Protein AF-A0AAW0FT82-F1 (afdb_monomer_lite)

Foldseek 3Di:
DDDDDPPDPPVVVVVVVVLVVCVVVLVVLCVVLVLVPDPDPVSSQVSLQVSLVVSVVVVVVVPVVDPPPPDDPRDGSVNSVVSVVVVVVVVVVVVVVVVVVVVVVVVVVVVVVVVVVVVVVPDDDPDDPVVVVVVVVVVVVVVVVVVVVVVVVVVVVVVVVVVVVVVVVVVVVVVVVVVVVVVVVVVVVVVVVPD

Structure (mmCIF, N/CA/C/O backbone):
data_AF-A0AAW0FT82-F1
#
_entry.id   AF-A0AAW0FT82-F1
#
loop_
_atom_site.group_PDB
_atom_site.id
_atom_site.type_symbol
_atom_site.label_atom_id
_atom_site.label_alt_id
_atom_site.label_comp_id
_atom_site.label_asym_id
_atom_site.label_entity_id
_atom_site.label_seq_id
_atom_site.pdbx_PDB_ins_code
_atom_site.Cartn_x
_atom_site.Cartn_y
_atom_site.Cartn_z
_atom_site.occupancy
_atom_site.B_iso_or_equiv
_atom_site.auth_seq_id
_atom_site.auth_comp_id
_atom_site.auth_asym_id
_atom_site.auth_atom_id
_atom_site.pdbx_PDB_model_num
ATOM 1 N N . MET A 1 1 ? -12.273 -49.303 -6.789 1.00 34.88 1 MET A N 1
ATOM 2 C CA . MET A 1 1 ? -11.173 -49.090 -5.823 1.00 34.88 1 MET A CA 1
ATOM 3 C C . MET A 1 1 ? -11.128 -47.615 -5.484 1.00 34.88 1 MET A C 1
ATOM 5 O O . MET A 1 1 ? -11.079 -46.795 -6.390 1.00 34.88 1 MET A O 1
ATOM 9 N N . VAL A 1 2 ? -11.271 -47.301 -4.200 1.00 37.31 2 VAL A N 1
ATOM 10 C CA . VAL A 1 2 ? -11.411 -45.945 -3.660 1.00 37.31 2 VAL A CA 1
ATOM 11 C C . VAL A 1 2 ? -10.015 -45.338 -3.523 1.00 37.31 2 VAL A C 1
ATOM 13 O O . VAL A 1 2 ? -9.232 -45.798 -2.698 1.00 37.31 2 VAL A O 1
ATOM 16 N N . PHE A 1 3 ? -9.689 -44.334 -4.337 1.00 41.56 3 PHE A N 1
ATOM 17 C CA . PHE A 1 3 ? -8.468 -43.551 -4.150 1.00 41.56 3 PHE A CA 1
ATOM 18 C C . PHE A 1 3 ? -8.717 -42.514 -3.055 1.00 41.56 3 PHE A C 1
ATOM 20 O O . PHE A 1 3 ? -9.591 -41.656 -3.172 1.00 41.56 3 PHE A O 1
ATOM 27 N N . GLY A 1 4 ? -7.986 -42.664 -1.950 1.00 42.47 4 GLY A N 1
ATOM 28 C CA . GLY A 1 4 ? -8.117 -41.857 -0.747 1.00 42.47 4 GLY A CA 1
ATOM 29 C C . GLY A 1 4 ? -7.829 -40.384 -1.008 1.00 42.47 4 GLY A C 1
ATOM 30 O O . GLY A 1 4 ? -6.678 -39.979 -1.151 1.00 42.47 4 GLY A O 1
ATOM 31 N N . LEU A 1 5 ? -8.888 -39.577 -0.999 1.00 47.47 5 LEU A N 1
ATOM 32 C CA . LEU A 1 5 ? -8.799 -38.156 -0.696 1.00 47.47 5 LEU A CA 1
ATOM 33 C C . LEU A 1 5 ? -8.133 -38.039 0.679 1.00 47.47 5 LEU A C 1
ATOM 35 O O . LEU A 1 5 ? -8.669 -38.542 1.668 1.00 47.47 5 LEU A O 1
ATOM 39 N N . SER A 1 6 ? -6.949 -37.427 0.731 1.00 49.25 6 SER A N 1
ATOM 40 C CA . SER A 1 6 ? -6.284 -37.050 1.978 1.00 49.25 6 SER A CA 1
ATOM 41 C C . SER A 1 6 ? -7.248 -36.183 2.787 1.00 49.25 6 SER A C 1
ATOM 43 O O . SER A 1 6 ? -7.344 -34.979 2.552 1.00 49.25 6 SER A O 1
ATOM 45 N N . LYS A 1 7 ? -7.992 -36.801 3.710 1.00 55.47 7 LYS A N 1
ATOM 46 C CA . LYS A 1 7 ? -8.855 -36.105 4.661 1.00 55.47 7 LYS A CA 1
ATOM 47 C C . LYS A 1 7 ? -7.947 -35.205 5.487 1.00 55.47 7 LYS A C 1
ATOM 49 O O . LYS A 1 7 ? -7.198 -35.693 6.334 1.00 55.47 7 LYS A O 1
ATOM 54 N N . ASN A 1 8 ? -7.965 -33.900 5.225 1.00 57.38 8 ASN A N 1
ATOM 55 C CA . ASN A 1 8 ? -7.432 -32.969 6.206 1.00 57.38 8 ASN A CA 1
ATOM 56 C C . ASN A 1 8 ? -8.174 -33.250 7.518 1.00 57.38 8 ASN A C 1
ATOM 58 O O . ASN A 1 8 ? -9.382 -33.478 7.509 1.00 57.38 8 ASN A O 1
ATOM 62 N N . SER A 1 9 ? -7.445 -33.322 8.635 1.00 73.81 9 SER A N 1
ATOM 63 C CA . SER A 1 9 ? -8.088 -33.462 9.944 1.00 73.81 9 SER A CA 1
ATOM 64 C C . SER A 1 9 ? -9.133 -32.355 10.078 1.00 73.81 9 SER A C 1
ATOM 66 O O . SER A 1 9 ? -8.812 -31.206 9.772 1.00 73.81 9 SER A O 1
ATOM 68 N N . TYR A 1 10 ? -10.346 -32.694 10.520 1.00 74.12 10 TYR A N 1
ATOM 69 C CA . TYR A 1 10 ? -11.451 -31.752 10.754 1.00 74.12 10 TYR A CA 1
ATOM 70 C C . TYR A 1 10 ? -10.971 -30.484 11.477 1.00 74.12 10 TYR A C 1
ATOM 72 O O . TYR A 1 10 ? -11.293 -29.367 11.092 1.00 74.12 10 TYR A O 1
ATOM 80 N N . TYR A 1 11 ? -10.053 -30.655 12.431 1.00 70.75 11 TYR A N 1
ATOM 81 C CA . TYR A 1 11 ? -9.391 -29.567 13.142 1.00 70.75 11 TYR A CA 1
ATOM 82 C C . TYR A 1 11 ? -8.668 -28.562 12.227 1.00 70.75 11 TYR A C 1
ATOM 84 O O . TYR A 1 11 ? -8.752 -27.356 12.429 1.00 70.75 11 TYR A O 1
ATOM 92 N N . LYS A 1 12 ? -7.948 -29.034 11.202 1.00 74.69 12 LYS A N 1
ATOM 93 C CA . LYS A 1 12 ? -7.261 -28.162 10.235 1.00 74.69 12 LYS A CA 1
ATOM 94 C C . LYS A 1 12 ? -8.244 -27.421 9.333 1.00 74.69 12 LYS A C 1
ATOM 96 O O . LYS A 1 12 ? -7.954 -26.295 8.936 1.00 74.69 12 LYS A O 1
ATOM 101 N N . GLU A 1 13 ? -9.363 -28.049 8.986 1.00 77.81 13 GLU A N 1
ATOM 102 C CA . GLU A 1 13 ? -10.413 -27.406 8.191 1.00 77.81 13 GLU A CA 1
ATOM 103 C C . GLU A 1 13 ? -11.129 -26.326 9.002 1.00 77.81 13 GLU A C 1
ATOM 105 O O . GLU A 1 13 ? -11.299 -25.215 8.502 1.00 77.81 13 GLU A O 1
ATOM 110 N N . GLU A 1 14 ? -11.416 -26.597 10.273 1.00 71.19 14 GLU A N 1
ATOM 111 C CA . GLU A 1 14 ? -12.030 -25.633 11.185 1.00 71.19 14 GLU A CA 1
ATOM 112 C C . GLU A 1 14 ? -11.099 -24.447 11.479 1.00 71.19 14 GLU A C 1
ATOM 114 O O . GLU A 1 14 ? -11.476 -23.289 11.324 1.00 71.19 14 GLU A O 1
ATOM 119 N N . GLN A 1 15 ? -9.816 -24.710 11.747 1.00 71.62 15 GLN A N 1
ATOM 120 C CA . GLN A 1 15 ? -8.784 -23.672 11.875 1.00 71.62 15 GLN A CA 1
ATOM 121 C C . GLN A 1 15 ? -8.674 -22.795 10.622 1.00 71.62 15 GLN A C 1
ATOM 123 O O . GLN A 1 15 ? -8.435 -21.588 10.709 1.00 71.62 15 GLN A O 1
ATOM 128 N N . LYS A 1 16 ? -8.835 -23.390 9.435 1.00 78.44 16 LYS A N 1
ATOM 129 C CA . LYS A 1 16 ? -8.815 -22.648 8.174 1.00 78.44 16 LYS A CA 1
ATOM 130 C C . LYS A 1 16 ? -10.069 -21.788 8.021 1.00 78.44 16 LYS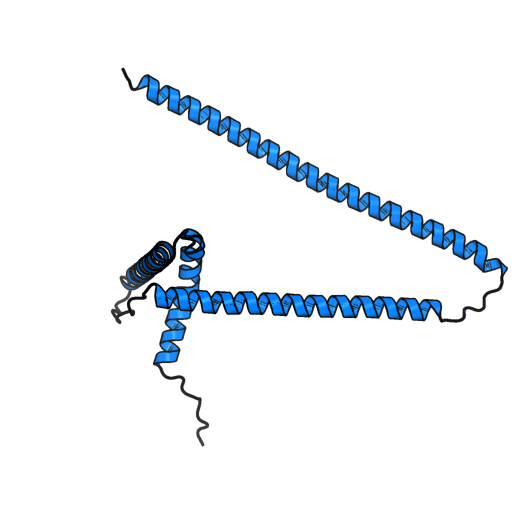 A C 1
ATOM 132 O O . LYS A 1 16 ? -9.924 -20.628 7.649 1.00 78.44 16 LYS A O 1
ATOM 137 N N . ARG A 1 17 ? -11.253 -22.312 8.354 1.00 79.88 17 ARG A N 1
ATOM 138 C CA . ARG A 1 17 ? -12.514 -21.550 8.359 1.00 79.88 17 ARG A CA 1
ATOM 139 C C . ARG A 1 17 ? -12.448 -20.352 9.295 1.00 79.88 17 ARG A C 1
ATOM 141 O O . ARG A 1 17 ? -12.709 -19.237 8.853 1.00 79.88 17 ARG A O 1
ATOM 148 N N . ILE A 1 18 ? -12.014 -20.565 10.537 1.00 74.44 18 ILE A N 1
ATOM 149 C CA . ILE A 1 18 ? -11.822 -19.495 11.523 1.00 74.44 18 ILE A CA 1
ATOM 150 C C . ILE A 1 18 ? -10.862 -18.448 10.959 1.00 74.44 18 ILE A C 1
ATOM 152 O O . ILE A 1 18 ? -11.195 -17.266 10.919 1.00 74.44 18 ILE A O 1
ATOM 156 N N . ARG A 1 19 ? -9.705 -18.878 10.434 1.00 78.75 19 ARG A N 1
ATOM 157 C CA . ARG A 1 19 ? -8.721 -17.973 9.827 1.00 78.75 19 ARG A CA 1
ATOM 158 C C . ARG A 1 19 ? -9.316 -17.174 8.666 1.00 78.75 19 ARG A C 1
ATOM 160 O O . ARG A 1 19 ? -9.039 -15.987 8.552 1.00 78.75 19 ARG A O 1
ATOM 167 N N . ASP A 1 20 ? -10.086 -17.805 7.789 1.00 80.88 20 ASP A N 1
ATOM 168 C CA . ASP A 1 20 ? -10.694 -17.144 6.633 1.00 80.88 20 ASP A CA 1
ATOM 169 C C . ASP A 1 20 ? -11.766 -16.127 7.057 1.00 80.88 20 ASP A C 1
ATOM 171 O O . ASP A 1 20 ? -11.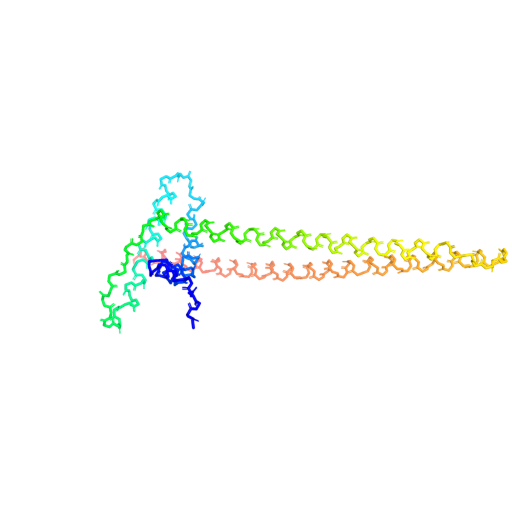798 -15.029 6.504 1.00 80.88 20 ASP A O 1
ATOM 175 N N . SER A 1 21 ? -12.548 -16.435 8.095 1.00 80.06 21 SER A N 1
ATOM 176 C CA . SER A 1 21 ? -13.566 -15.539 8.658 1.00 80.06 21 SER A CA 1
ATOM 177 C C . SER A 1 21 ? -12.966 -14.300 9.331 1.00 80.06 21 SER A C 1
ATOM 179 O O . SER A 1 21 ? -13.481 -13.194 9.181 1.00 80.06 21 SER A O 1
ATOM 181 N N . ILE A 1 22 ? -11.852 -14.454 10.055 1.00 81.19 22 ILE A N 1
ATOM 182 C CA . ILE A 1 22 ? -11.263 -13.356 10.843 1.00 81.19 22 ILE A CA 1
ATOM 183 C C . ILE A 1 22 ? -10.279 -12.483 10.061 1.00 81.19 22 ILE A C 1
ATOM 185 O O . ILE A 1 22 ? -9.990 -11.380 10.503 1.00 81.19 22 ILE A O 1
ATOM 189 N N . LYS A 1 23 ? -9.767 -12.926 8.904 1.00 82.50 23 LYS A N 1
ATOM 190 C CA . LYS A 1 23 ? -8.746 -12.205 8.111 1.00 82.50 23 LYS A CA 1
ATOM 191 C C . LYS A 1 23 ? -9.086 -10.741 7.826 1.00 82.50 23 LYS A C 1
ATOM 193 O O . LYS A 1 23 ? -8.236 -9.875 8.014 1.00 82.50 23 LYS A O 1
ATOM 198 N N . GLY A 1 24 ? -10.299 -10.484 7.336 1.00 82.00 24 GLY A N 1
ATOM 199 C CA . GLY A 1 24 ? -10.758 -9.135 6.989 1.00 82.00 24 GLY A CA 1
ATOM 200 C C . GLY A 1 24 ? -10.895 -8.240 8.225 1.00 82.00 24 GLY A C 1
ATOM 201 O O . GLY A 1 24 ? -10.193 -7.231 8.306 1.00 82.00 24 GLY A O 1
ATOM 202 N N . PRO A 1 25 ? -11.720 -8.634 9.216 1.00 84.88 25 PRO A N 1
ATOM 203 C CA . PRO A 1 25 ? -11.880 -7.890 10.466 1.00 84.88 25 PRO A CA 1
ATOM 204 C C . PRO A 1 25 ? -10.563 -7.671 11.219 1.00 84.88 25 PRO A C 1
ATOM 206 O O . PRO A 1 25 ? -10.346 -6.611 11.800 1.00 84.88 25 PRO A O 1
ATOM 209 N N . LEU A 1 26 ? -9.664 -8.657 11.190 1.00 86.62 26 LEU A N 1
ATOM 210 C CA . LEU A 1 26 ? -8.344 -8.560 11.800 1.00 86.62 26 LEU A CA 1
ATOM 211 C C . LEU A 1 26 ? -7.509 -7.460 11.149 1.00 86.62 26 LEU A C 1
ATOM 213 O O . LEU A 1 26 ? -6.925 -6.645 11.855 1.00 86.62 26 LEU A O 1
ATOM 217 N N . LEU A 1 27 ? -7.456 -7.416 9.816 1.00 86.81 27 LEU A N 1
ATOM 218 C CA . LEU A 1 27 ? -6.684 -6.398 9.110 1.00 86.81 27 LEU A CA 1
ATOM 219 C C . LEU A 1 27 ? -7.200 -4.988 9.422 1.00 86.81 27 LEU A C 1
ATOM 221 O O . LEU A 1 27 ? -6.405 -4.089 9.675 1.00 86.81 27 LEU A O 1
ATOM 225 N N . GLU A 1 28 ? -8.520 -4.807 9.455 1.00 87.44 28 GLU A N 1
ATOM 226 C CA . GLU A 1 28 ? -9.152 -3.535 9.815 1.00 87.44 28 GLU A CA 1
ATOM 227 C C . GLU A 1 28 ? -8.756 -3.089 11.232 1.00 87.44 28 GLU A C 1
ATOM 229 O O . GLU A 1 28 ? -8.287 -1.967 11.428 1.00 87.44 28 GLU A O 1
ATOM 234 N N . LEU A 1 29 ? -8.871 -3.985 12.216 1.00 87.19 29 LEU A N 1
ATOM 235 C CA . LEU A 1 29 ? -8.529 -3.687 13.608 1.00 87.19 29 LEU A CA 1
ATOM 236 C C . LEU A 1 29 ? -7.030 -3.435 13.802 1.00 87.19 29 LEU A C 1
ATOM 238 O O . LEU A 1 29 ? -6.655 -2.556 14.575 1.00 87.19 29 LEU A O 1
ATOM 242 N N . VAL A 1 30 ? -6.169 -4.157 13.082 1.00 88.81 30 VAL A N 1
ATOM 243 C CA . VAL A 1 30 ? -4.717 -3.928 13.108 1.00 88.81 30 VAL A CA 1
ATOM 244 C C . VAL A 1 30 ? -4.365 -2.567 12.508 1.00 88.81 30 VAL A C 1
ATOM 246 O O . VAL A 1 30 ? -3.496 -1.884 13.045 1.00 88.81 30 VAL A O 1
ATOM 249 N N . LEU A 1 31 ? -5.056 -2.129 11.452 1.00 87.88 31 LEU A N 1
ATOM 250 C CA . LEU A 1 31 ? -4.868 -0.796 10.873 1.00 87.88 31 LEU A CA 1
ATOM 251 C C . LEU A 1 31 ? -5.346 0.326 11.800 1.00 87.88 31 LEU A C 1
ATOM 253 O O . LEU A 1 31 ? -4.759 1.403 11.799 1.00 87.88 31 LEU A O 1
ATOM 257 N N . TRP A 1 32 ? -6.387 0.082 12.595 1.00 85.75 32 TRP 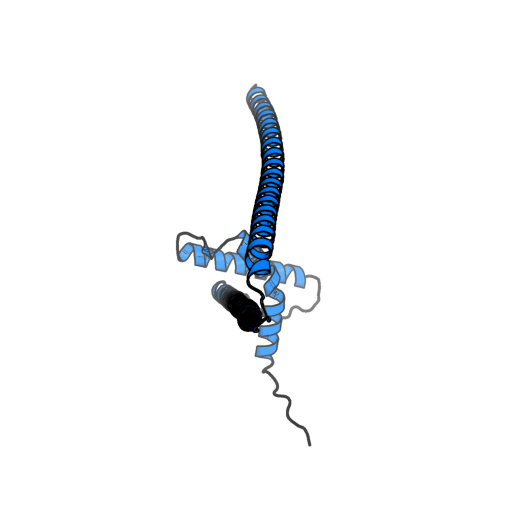A N 1
ATOM 258 C CA . TRP A 1 32 ? -6.896 1.060 13.560 1.00 85.75 32 TRP A CA 1
ATOM 259 C C . TRP A 1 32 ? -6.025 1.170 14.810 1.00 85.75 32 TRP A C 1
ATOM 261 O O . TRP A 1 32 ? -5.806 2.266 15.318 1.00 85.75 32 TRP A O 1
ATOM 271 N N . HIS A 1 33 ? -5.546 0.039 15.324 1.00 85.75 33 HIS A N 1
ATOM 272 C CA . HIS A 1 33 ? -4.849 -0.016 16.610 1.00 85.75 33 HIS A CA 1
ATOM 273 C C . HIS A 1 33 ? -3.328 -0.039 16.499 1.00 85.75 33 HIS A C 1
ATOM 275 O O . HIS A 1 33 ? -2.646 0.203 17.493 1.00 85.75 33 HIS A O 1
ATOM 281 N N . LEU A 1 34 ? -2.802 -0.299 15.300 1.00 89.06 34 LEU A N 1
ATOM 282 C CA . LEU A 1 34 ? -1.381 -0.244 14.960 1.00 89.06 34 LEU A CA 1
ATOM 283 C C . LEU A 1 34 ? -0.494 -0.884 16.043 1.00 89.06 34 LEU A C 1
ATOM 285 O O . LEU A 1 34 ? 0.407 -0.233 16.578 1.00 89.06 34 LEU A O 1
ATOM 289 N N . PRO A 1 35 ? -0.720 -2.170 16.372 1.00 88.06 35 PRO A N 1
ATOM 290 C CA . PRO A 1 35 ? -0.025 -2.841 17.465 1.00 88.06 35 PRO A CA 1
ATOM 291 C C . PRO A 1 35 ? 1.494 -2.876 17.260 1.00 88.06 35 PRO A C 1
ATOM 293 O O . PRO A 1 35 ? 2.232 -2.914 18.229 1.00 88.06 35 PRO A O 1
ATOM 296 N N . HIS A 1 36 ? 1.988 -2.805 16.021 1.00 85.44 36 HIS A N 1
ATOM 297 C CA . HIS A 1 36 ? 3.426 -2.784 15.716 1.00 85.44 36 HIS A CA 1
ATOM 298 C C . HIS A 1 36 ? 4.118 -1.445 15.987 1.00 85.44 36 HIS A C 1
ATOM 300 O O . HIS A 1 36 ? 5.343 -1.400 16.030 1.00 85.44 36 HIS A O 1
ATOM 306 N N . LEU A 1 37 ? 3.357 -0.357 16.121 1.00 88.25 37 LEU A N 1
ATOM 307 C CA . LEU A 1 37 ? 3.895 0.985 16.354 1.00 88.25 37 LEU A CA 1
ATOM 308 C C . LEU A 1 37 ? 3.958 1.341 17.842 1.00 88.25 37 LEU A C 1
ATOM 310 O O . LEU A 1 37 ? 4.365 2.447 18.191 1.00 88.25 37 LEU A O 1
ATOM 314 N N . GLN A 1 38 ? 3.562 0.418 18.721 1.00 88.00 38 GLN A N 1
ATOM 315 C CA . GLN A 1 38 ? 3.583 0.666 20.154 1.00 88.00 38 GLN A CA 1
ATOM 316 C C . GLN A 1 38 ? 5.028 0.718 20.678 1.00 88.00 38 GLN A C 1
ATOM 318 O O . GLN A 1 38 ? 5.864 -0.095 20.265 1.00 88.00 38 GLN A O 1
ATOM 323 N N . PRO A 1 39 ? 5.323 1.646 21.607 1.00 84.88 39 PRO A N 1
ATOM 324 C CA . PRO A 1 39 ? 6.687 1.955 22.034 1.00 84.88 39 PRO A CA 1
ATOM 325 C C . PRO A 1 39 ? 7.336 0.866 22.900 1.00 84.88 39 PRO A C 1
ATOM 327 O O . PRO A 1 39 ? 8.556 0.859 23.044 1.00 84.88 39 PRO A O 1
ATOM 330 N N . SER A 1 40 ? 6.553 -0.042 23.491 1.00 92.19 40 SER A N 1
ATOM 331 C CA . SER A 1 40 ? 7.045 -1.106 24.373 1.00 92.19 40 SER A CA 1
ATOM 332 C C . SER A 1 40 ? 6.429 -2.460 24.028 1.00 92.19 40 SER A C 1
ATOM 334 O O . SER A 1 40 ? 5.286 -2.526 23.585 1.00 92.19 40 SER A O 1
ATOM 336 N N . GLU A 1 41 ? 7.157 -3.553 24.278 1.00 87.31 41 GLU A N 1
ATOM 337 C CA . GLU A 1 41 ? 6.656 -4.916 24.033 1.00 87.31 41 GLU A CA 1
ATOM 338 C C . GLU A 1 41 ? 5.385 -5.230 24.835 1.00 87.31 41 GLU A C 1
ATOM 340 O O . GLU A 1 41 ? 4.476 -5.870 24.311 1.00 87.31 41 GLU A O 1
ATOM 345 N N . SER A 1 42 ? 5.277 -4.717 26.067 1.00 86.81 42 SER A N 1
ATOM 346 C CA . SER A 1 42 ? 4.050 -4.832 26.868 1.00 86.81 42 SER A CA 1
ATOM 347 C C . SER A 1 42 ? 2.874 -4.153 26.170 1.00 86.81 42 SER A C 1
ATOM 349 O O . SER A 1 42 ? 1.840 -4.779 25.981 1.00 86.81 42 SER A O 1
ATOM 351 N N . ALA A 1 43 ? 3.048 -2.915 25.695 1.00 83.88 43 ALA A N 1
ATOM 352 C CA . ALA A 1 43 ? 1.988 -2.188 25.000 1.00 83.88 43 ALA A CA 1
ATOM 353 C C . ALA A 1 43 ? 1.622 -2.833 23.651 1.00 83.88 43 ALA A C 1
ATOM 355 O O . ALA A 1 43 ? 0.461 -2.790 23.235 1.00 83.88 43 ALA A O 1
ATOM 356 N N . GLN A 1 44 ? 2.589 -3.462 22.971 1.00 87.31 44 GLN A N 1
ATOM 357 C CA . GLN A 1 44 ? 2.316 -4.277 21.785 1.00 87.31 44 GLN A CA 1
ATOM 358 C C . GLN A 1 44 ? 1.429 -5.470 22.148 1.00 87.31 44 GLN A C 1
ATOM 360 O O . GLN A 1 44 ? 0.425 -5.702 21.476 1.00 87.31 44 GLN A O 1
ATOM 365 N N . GLN A 1 45 ? 1.772 -6.208 23.208 1.00 87.81 45 GLN A N 1
ATOM 366 C CA . GLN A 1 45 ? 0.994 -7.360 23.660 1.00 87.81 45 GLN A CA 1
ATOM 367 C C . GLN A 1 45 ? -0.417 -6.950 24.091 1.00 87.81 45 GLN A C 1
ATOM 369 O O . GLN A 1 45 ? -1.381 -7.552 23.626 1.00 87.81 45 GLN A O 1
ATOM 374 N N . ASP A 1 46 ? -0.550 -5.880 24.874 1.00 88.38 46 ASP A N 1
ATOM 375 C CA . ASP A 1 46 ? -1.843 -5.339 25.308 1.00 88.38 46 ASP A CA 1
ATOM 376 C C . ASP A 1 46 ? -2.713 -4.934 24.110 1.00 88.38 46 ASP A C 1
ATOM 378 O O . ASP A 1 46 ? -3.918 -5.189 24.076 1.00 88.38 46 ASP A O 1
ATOM 382 N N . SER A 1 47 ? -2.095 -4.359 23.074 1.00 87.06 47 SER A N 1
ATOM 383 C CA . SER A 1 47 ? -2.789 -4.008 21.832 1.00 87.06 47 SER A CA 1
ATOM 384 C C . SER A 1 47 ? -3.279 -5.245 21.081 1.00 87.06 47 SER A C 1
ATOM 386 O O . SER A 1 47 ? -4.398 -5.242 20.568 1.00 87.06 47 SER A O 1
ATOM 388 N N . TRP A 1 48 ? -2.486 -6.319 21.037 1.00 89.75 48 TRP A N 1
ATOM 389 C CA . TRP A 1 48 ? -2.906 -7.590 20.443 1.00 89.75 48 TRP A CA 1
ATOM 390 C C . TRP A 1 48 ? -4.034 -8.260 21.225 1.00 89.75 48 TRP A C 1
ATOM 392 O O . TRP A 1 48 ? -4.970 -8.765 20.606 1.00 89.75 48 TRP A O 1
ATOM 402 N N . GLU A 1 49 ? -3.989 -8.229 22.556 1.00 88.62 49 GLU A N 1
ATOM 403 C CA . GLU A 1 49 ? -5.075 -8.749 23.394 1.00 88.62 49 GLU A CA 1
ATOM 404 C C . GLU A 1 49 ? -6.359 -7.938 23.214 1.00 88.62 49 GLU A C 1
ATOM 406 O O . GLU A 1 49 ? -7.440 -8.497 23.046 1.00 88.62 49 GLU A O 1
ATOM 411 N N . MET A 1 50 ? -6.265 -6.612 23.150 1.00 87.31 50 MET A N 1
ATOM 412 C CA . MET A 1 50 ? -7.427 -5.763 22.901 1.00 87.31 50 MET A CA 1
ATOM 413 C C . MET A 1 50 ? -8.030 -6.024 21.506 1.00 87.31 50 MET A C 1
ATOM 415 O O . MET A 1 50 ? -9.253 -6.129 21.378 1.00 87.31 50 MET A O 1
ATOM 419 N N . ILE A 1 51 ? -7.203 -6.218 20.469 1.00 86.56 51 ILE A N 1
ATOM 420 C CA . ILE A 1 51 ? -7.672 -6.641 19.136 1.00 86.56 51 ILE A CA 1
ATOM 421 C C . ILE A 1 51 ? -8.382 -7.999 19.222 1.00 86.56 51 ILE A C 1
ATOM 423 O O . ILE A 1 51 ? -9.433 -8.177 18.605 1.00 86.56 51 ILE A O 1
ATOM 427 N N . ALA A 1 52 ? -7.851 -8.938 20.007 1.00 87.00 52 ALA A N 1
ATOM 428 C CA . ALA A 1 52 ? -8.460 -10.245 20.225 1.00 87.00 52 ALA A CA 1
ATOM 429 C C . ALA A 1 52 ? -9.825 -10.167 20.901 1.00 87.00 52 ALA A C 1
ATOM 431 O O . ALA A 1 52 ? -10.782 -10.771 20.419 1.00 87.00 52 ALA A O 1
ATOM 432 N N . ILE A 1 53 ? -9.945 -9.350 21.946 1.00 85.12 53 ILE A N 1
ATOM 433 C CA . ILE A 1 53 ? -11.216 -9.088 22.624 1.00 85.12 53 ILE A CA 1
ATOM 434 C C . ILE A 1 53 ? -12.227 -8.494 21.638 1.00 85.12 53 ILE A C 1
ATOM 436 O O . ILE A 1 53 ? -13.360 -8.961 21.560 1.00 85.12 53 ILE A O 1
ATOM 440 N N . LYS A 1 54 ? -11.822 -7.510 20.826 1.00 83.94 54 LYS A N 1
ATOM 441 C CA . LYS A 1 54 ? -12.712 -6.900 19.825 1.00 83.94 54 LYS A CA 1
ATOM 442 C C . LYS A 1 54 ? -13.151 -7.874 18.736 1.00 83.94 54 LYS A C 1
ATOM 444 O O . LYS A 1 54 ? -14.295 -7.798 18.292 1.00 83.94 54 LYS A O 1
ATOM 449 N N . LEU A 1 55 ? -12.273 -8.781 18.314 1.00 82.69 55 LEU A N 1
ATOM 450 C CA . LEU A 1 55 ? -12.621 -9.841 17.367 1.00 82.69 55 LEU A CA 1
ATOM 451 C C . LEU A 1 55 ? -13.608 -10.836 17.970 1.00 82.69 55 LEU A C 1
ATOM 453 O O . LEU A 1 55 ? -14.598 -11.165 17.322 1.00 82.69 55 LEU A O 1
ATOM 457 N N . ASN A 1 56 ? -13.376 -11.261 19.212 1.00 82.69 56 ASN A N 1
ATOM 458 C CA . ASN A 1 56 ? -14.292 -12.147 19.925 1.00 82.69 56 ASN A CA 1
ATOM 459 C C . ASN A 1 56 ? -15.673 -11.493 20.090 1.00 82.69 56 ASN A C 1
ATOM 461 O O . ASN A 1 56 ? -16.676 -12.131 19.794 1.00 82.69 56 ASN A O 1
ATOM 465 N N . ASN A 1 57 ? -15.730 -10.207 20.456 1.00 79.56 57 ASN A N 1
ATOM 466 C CA . ASN A 1 57 ? -16.990 -9.471 20.601 1.00 79.56 57 ASN A CA 1
ATOM 467 C C . ASN A 1 57 ? -17.738 -9.322 19.266 1.00 79.56 57 ASN A C 1
ATOM 469 O O . ASN A 1 57 ? -18.939 -9.559 19.212 1.00 79.56 57 ASN A O 1
ATOM 473 N N . ARG A 1 58 ? -17.036 -8.997 18.168 1.00 74.31 58 ARG A N 1
ATOM 474 C CA . ARG A 1 58 ? -17.652 -8.934 16.828 1.00 74.31 58 ARG A CA 1
ATOM 475 C C . ARG A 1 58 ? -18.208 -10.292 16.389 1.00 74.31 58 ARG A C 1
ATOM 477 O O . ARG A 1 58 ? -19.282 -10.345 15.799 1.00 74.31 58 ARG A O 1
ATOM 484 N N . ASN A 1 59 ? -17.492 -11.379 16.674 1.00 66.75 59 ASN A N 1
ATOM 485 C CA . ASN A 1 59 ? -17.959 -12.734 16.370 1.00 66.75 59 ASN A CA 1
ATOM 486 C C . ASN A 1 59 ? -19.154 -13.136 17.247 1.00 66.75 59 ASN A C 1
ATOM 488 O O . ASN A 1 59 ? -20.061 -13.808 16.761 1.00 66.75 59 ASN A O 1
ATOM 492 N N . PHE A 1 60 ? -19.186 -12.688 18.505 1.00 59.47 60 PHE A N 1
ATOM 493 C CA . PHE A 1 60 ? -20.319 -12.888 19.402 1.00 59.47 60 PHE A CA 1
ATOM 494 C C . PHE A 1 60 ? -21.575 -12.180 18.877 1.00 59.47 60 PHE A C 1
ATOM 496 O O . PHE A 1 60 ? -22.602 -12.834 18.712 1.00 59.47 60 PHE A O 1
ATOM 503 N N . ASP A 1 61 ? -21.484 -10.903 18.496 1.00 59.62 61 ASP A N 1
ATOM 504 C CA . ASP A 1 61 ? -22.615 -10.140 17.938 1.00 59.62 61 ASP A CA 1
ATOM 505 C C . ASP A 1 61 ? -23.186 -10.769 16.654 1.00 59.62 61 ASP A C 1
ATOM 507 O O . ASP A 1 61 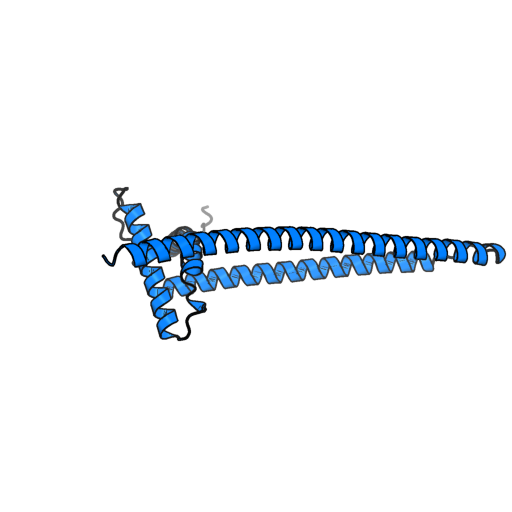? -24.396 -10.753 16.433 1.00 59.62 61 ASP A O 1
ATOM 511 N N . LEU A 1 62 ? -22.331 -11.378 15.824 1.00 57.34 62 LEU A N 1
ATOM 512 C CA . LEU A 1 62 ? -22.746 -12.131 14.634 1.00 57.34 62 LEU A CA 1
ATOM 513 C C . LEU A 1 62 ? -23.470 -13.447 14.976 1.00 57.34 62 LEU A C 1
ATOM 515 O O . LEU A 1 62 ? -24.320 -13.885 14.204 1.00 57.34 62 LEU A O 1
ATOM 519 N N . SER A 1 63 ? -23.158 -14.066 16.118 1.00 53.50 63 SER A N 1
ATOM 520 C CA . SER A 1 63 ? -23.750 -15.340 16.560 1.00 53.50 63 SER A CA 1
ATOM 521 C C . SER A 1 63 ? -25.093 -15.194 17.288 1.00 53.50 63 SER A C 1
ATOM 523 O O . SER A 1 63 ? -25.895 -16.123 17.264 1.00 53.50 63 SER A O 1
ATOM 525 N N . VAL A 1 64 ? -25.399 -14.021 17.860 1.00 53.12 64 VAL A N 1
ATOM 526 C CA . VAL A 1 64 ? -26.654 -13.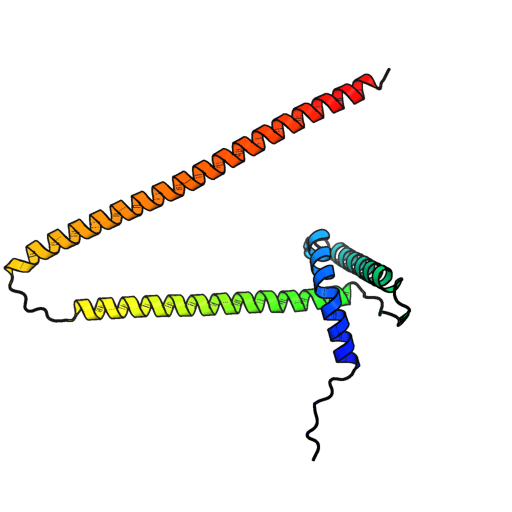752 18.601 1.00 53.12 64 VAL A CA 1
ATOM 527 C C . VAL A 1 64 ? -27.915 -13.861 17.713 1.00 53.12 64 VAL A C 1
ATOM 529 O O . VAL A 1 64 ? -29.027 -13.952 18.227 1.00 53.12 64 VAL A O 1
ATOM 532 N N . GLY A 1 65 ? -27.769 -13.912 16.382 1.00 51.19 65 GLY A N 1
ATOM 533 C CA . GLY A 1 65 ? -28.872 -14.087 15.425 1.00 51.19 65 GLY A CA 1
ATOM 534 C C . GLY A 1 65 ? -29.098 -15.512 14.894 1.00 51.19 65 GLY A C 1
ATOM 535 O O . GLY A 1 65 ? -30.044 -15.720 14.136 1.00 51.19 65 GLY A O 1
ATOM 536 N N . THR A 1 66 ? -28.260 -16.491 15.245 1.00 48.62 66 THR A N 1
ATOM 537 C CA . THR A 1 66 ? -28.344 -17.870 14.728 1.00 48.62 66 THR A CA 1
ATOM 538 C C . THR A 1 66 ? -28.182 -18.877 15.864 1.00 48.62 66 THR A C 1
ATOM 540 O O . THR A 1 66 ? -27.182 -18.822 16.567 1.00 48.62 66 THR A O 1
ATOM 543 N N . ASP A 1 67 ? -29.115 -19.828 15.997 1.00 45.41 67 ASP A N 1
ATOM 544 C CA . ASP A 1 67 ? -29.207 -20.882 17.039 1.00 45.41 67 ASP A CA 1
ATOM 545 C C . ASP A 1 67 ? -27.997 -21.847 17.153 1.00 45.41 67 ASP A C 1
ATOM 547 O O . ASP A 1 67 ? -28.054 -22.868 17.837 1.00 45.41 67 ASP A O 1
ATOM 551 N N . HIS A 1 68 ? -26.871 -21.547 16.509 1.00 45.59 68 HIS A N 1
ATOM 552 C CA . HIS A 1 68 ? -25.628 -22.296 16.639 1.00 45.59 68 HIS A CA 1
ATOM 553 C C . HIS A 1 68 ? -24.743 -21.657 17.714 1.00 45.59 68 HIS A C 1
ATOM 555 O O . HIS A 1 68 ? -23.784 -20.950 17.414 1.00 45.59 68 HIS A O 1
ATOM 561 N N . GLN A 1 69 ? -25.063 -21.944 18.979 1.00 47.53 69 GLN A N 1
ATOM 562 C CA . GLN A 1 69 ? -24.186 -21.728 20.140 1.00 47.53 69 GLN A CA 1
ATOM 563 C C . GLN A 1 69 ? -22.995 -22.710 20.155 1.00 47.53 69 GLN A C 1
ATOM 565 O O . GLN A 1 69 ? -22.630 -23.232 21.206 1.00 47.53 69 GLN A O 1
ATOM 570 N N . ASP A 1 70 ? -22.392 -23.003 19.002 1.00 47.06 70 ASP A N 1
ATOM 571 C CA . ASP A 1 70 ? -21.156 -23.778 18.993 1.00 47.06 70 ASP A CA 1
ATOM 572 C C . ASP A 1 70 ? -20.028 -22.838 19.418 1.00 47.06 70 ASP A C 1
ATOM 574 O O . ASP A 1 70 ? -19.683 -21.890 18.711 1.00 47.06 70 ASP A O 1
ATOM 578 N N . GLU A 1 71 ? -19.529 -23.083 20.630 1.00 54.31 71 GLU A N 1
ATOM 579 C CA . GLU A 1 71 ? -18.458 -22.378 21.332 1.00 54.31 71 GLU A CA 1
ATOM 580 C C . GLU A 1 71 ? -17.323 -21.972 20.380 1.00 54.31 71 GLU A C 1
ATOM 582 O O . GLU A 1 71 ? -16.383 -22.731 20.125 1.00 54.31 71 GLU A O 1
ATOM 587 N N . MET A 1 72 ? -17.390 -20.750 19.844 1.00 54.16 72 MET A N 1
ATOM 588 C CA . MET A 1 72 ? -16.261 -20.194 19.114 1.00 54.16 72 MET A CA 1
ATOM 589 C C . MET A 1 72 ? -15.082 -20.094 20.090 1.00 54.16 72 MET A C 1
ATOM 591 O O . MET A 1 72 ? -15.231 -19.491 21.158 1.00 54.16 72 MET A O 1
ATOM 595 N N . PRO A 1 73 ? -13.907 -20.661 19.754 1.00 61.28 73 PRO A N 1
ATOM 596 C CA . PRO A 1 73 ? -12.752 -20.598 20.632 1.00 61.28 73 PRO A CA 1
ATOM 597 C C . PRO A 1 73 ? -12.404 -19.138 20.904 1.00 61.28 73 PRO A C 1
ATOM 599 O O . PRO A 1 73 ? -12.250 -18.352 19.966 1.00 61.28 73 PRO A O 1
ATOM 602 N N . THR A 1 74 ? -12.250 -18.777 22.176 1.00 68.50 74 THR A N 1
ATOM 603 C CA . THR A 1 74 ? -11.765 -17.453 22.562 1.00 68.50 74 THR A CA 1
ATOM 604 C C . THR A 1 74 ? -10.387 -17.231 21.951 1.00 68.50 74 THR A C 1
ATOM 606 O O . THR A 1 74 ? -9.407 -17.903 22.280 1.00 68.50 74 THR A O 1
ATOM 609 N N . LEU A 1 75 ? -10.313 -16.292 21.009 1.00 77.25 75 LEU A N 1
ATOM 610 C CA . LEU A 1 75 ? -9.059 -15.917 20.376 1.00 77.25 75 LEU A CA 1
ATOM 611 C C . LEU A 1 75 ? -8.221 -15.144 21.396 1.00 77.25 75 LEU A C 1
ATOM 613 O O . LEU A 1 75 ? -8.747 -14.259 22.072 1.00 77.25 75 LEU A O 1
ATOM 617 N N . ASN A 1 76 ? -6.931 -15.463 21.492 1.00 85.38 76 ASN A N 1
ATOM 618 C CA . ASN A 1 76 ? -5.968 -14.711 22.296 1.00 85.38 76 ASN A CA 1
ATOM 619 C C . ASN A 1 76 ? -5.080 -13.827 21.401 1.00 85.38 76 ASN A C 1
ATOM 621 O O . ASN A 1 76 ? -4.942 -14.075 20.193 1.00 85.38 76 ASN A O 1
ATOM 625 N N . GLY A 1 77 ? -4.462 -12.800 21.989 1.00 82.75 77 GLY A N 1
ATOM 626 C CA . GLY A 1 77 ? -3.605 -11.860 21.263 1.00 82.75 77 GLY A CA 1
ATOM 627 C C . GLY A 1 77 ? -2.440 -12.547 20.549 1.00 82.75 77 GLY A C 1
ATOM 628 O O . GLY A 1 77 ? -2.143 -12.233 19.396 1.00 82.75 77 GLY A O 1
ATOM 629 N N . GLY A 1 78 ? -1.831 -13.555 21.181 1.00 84.12 78 GLY A N 1
ATOM 630 C CA . GLY A 1 78 ? -0.734 -14.333 20.591 1.00 84.12 78 GLY A CA 1
ATOM 631 C C . GLY A 1 78 ? -1.121 -15.112 19.325 1.00 84.12 78 GLY A C 1
ATOM 632 O O . GLY A 1 78 ? -0.386 -15.101 18.337 1.00 84.12 78 GLY A O 1
ATOM 633 N N . PHE A 1 79 ? -2.287 -15.758 19.315 1.00 84.06 79 PHE A N 1
ATOM 634 C CA . PHE A 1 79 ? -2.805 -16.508 18.167 1.00 84.06 79 PHE A CA 1
ATOM 635 C C . PHE A 1 79 ? -3.132 -15.575 17.004 1.00 84.06 79 PHE A C 1
ATOM 637 O O . PHE A 1 79 ? -2.773 -15.849 15.857 1.00 84.06 79 PHE A O 1
ATOM 644 N N . ILE A 1 80 ? -3.758 -14.439 17.306 1.00 85.25 80 ILE A N 1
ATOM 645 C CA . ILE A 1 80 ? -4.098 -13.426 16.310 1.00 85.25 80 ILE A CA 1
ATOM 646 C C . ILE A 1 80 ? -2.851 -12.790 15.701 1.00 85.25 80 ILE A C 1
ATOM 648 O O . ILE A 1 80 ? -2.770 -12.670 14.476 1.00 85.25 80 ILE A O 1
ATOM 652 N N . LYS A 1 81 ? -1.859 -12.454 16.530 1.00 87.69 81 LYS A N 1
ATOM 653 C CA . LYS A 1 81 ? -0.554 -11.986 16.065 1.00 87.69 81 LYS A CA 1
ATOM 654 C C . LYS A 1 81 ? 0.075 -12.999 15.107 1.00 87.69 81 LYS A C 1
ATOM 656 O O . LYS A 1 81 ? 0.477 -12.627 14.012 1.00 87.69 81 LYS A O 1
ATOM 661 N N . GLY A 1 82 ? 0.062 -14.288 15.454 1.00 86.25 82 GLY A N 1
ATOM 662 C CA . GLY A 1 82 ? 0.576 -15.350 14.584 1.00 86.25 82 GLY A CA 1
ATOM 663 C C . GLY A 1 82 ? -0.151 -15.451 13.237 1.00 86.25 82 GLY A C 1
ATOM 664 O O . GLY A 1 82 ? 0.487 -15.613 12.196 1.00 86.25 82 GLY A O 1
ATOM 665 N N . ILE A 1 83 ? -1.481 -15.306 13.220 1.00 85.88 83 ILE A N 1
ATOM 666 C CA . ILE A 1 83 ? -2.260 -15.271 11.971 1.00 85.88 83 ILE A CA 1
ATOM 667 C C . ILE A 1 83 ? -1.886 -14.056 11.124 1.00 85.88 83 ILE A C 1
ATOM 669 O O . ILE A 1 83 ? -1.739 -14.186 9.905 1.00 85.88 83 ILE A O 1
ATOM 673 N N . TYR A 1 84 ? -1.751 -12.890 11.752 1.00 88.62 84 TYR A N 1
ATOM 674 C CA . TYR A 1 84 ? -1.361 -11.668 11.068 1.00 88.62 84 TYR A CA 1
ATOM 675 C C . TYR A 1 84 ? 0.055 -11.772 10.489 1.00 88.62 84 TYR A C 1
ATOM 677 O O . TYR A 1 84 ? 0.253 -11.479 9.311 1.00 88.62 84 TYR A O 1
ATOM 685 N N . ASP A 1 85 ? 1.022 -12.257 11.264 1.00 89.75 85 ASP A N 1
ATOM 686 C CA . ASP A 1 85 ? 2.408 -12.421 10.823 1.00 89.75 85 ASP A CA 1
ATOM 687 C C . ASP A 1 85 ? 2.500 -13.395 9.636 1.00 89.75 85 ASP A C 1
ATOM 689 O O . ASP A 1 85 ? 3.183 -13.118 8.647 1.00 89.75 85 ASP A O 1
ATOM 693 N N . ASP A 1 86 ? 1.740 -14.495 9.669 1.00 89.06 86 ASP A N 1
ATOM 694 C CA . ASP A 1 86 ? 1.598 -15.431 8.547 1.00 89.06 86 ASP A CA 1
ATOM 695 C C . ASP A 1 86 ? 1.046 -14.751 7.283 1.00 89.06 86 ASP A C 1
ATOM 697 O O . ASP A 1 86 ? 1.505 -15.020 6.165 1.00 89.06 86 ASP A O 1
ATOM 701 N N . LEU A 1 87 ? 0.026 -13.901 7.439 1.00 87.12 87 LEU A N 1
ATOM 702 C CA . LEU A 1 87 ? -0.578 -13.149 6.337 1.00 87.12 87 LEU A CA 1
ATOM 703 C C . LEU A 1 87 ? 0.418 -12.152 5.755 1.00 87.12 87 LEU A C 1
ATOM 705 O O . LEU A 1 87 ? 0.603 -12.112 4.536 1.00 87.12 87 LEU A O 1
ATOM 709 N N . MET A 1 88 ? 1.097 -11.401 6.618 1.00 86.44 88 MET A N 1
ATOM 710 C CA . MET A 1 88 ? 2.051 -10.384 6.211 1.00 86.44 88 MET A CA 1
ATOM 711 C C . MET A 1 88 ? 3.272 -11.005 5.530 1.00 86.44 88 MET A C 1
ATOM 713 O O . MET A 1 88 ? 3.711 -10.533 4.482 1.00 86.44 88 MET A O 1
ATOM 717 N N . LYS A 1 89 ? 3.765 -12.138 6.039 1.00 91.06 89 LYS A N 1
ATOM 718 C CA . LYS A 1 89 ? 4.859 -12.894 5.418 1.00 91.06 89 LYS A CA 1
ATOM 719 C C . LYS A 1 89 ? 4.506 -13.355 4.003 1.00 91.06 89 LYS A C 1
ATOM 721 O O . LYS A 1 89 ? 5.331 -13.232 3.098 1.00 91.06 89 LYS A O 1
ATOM 726 N N . LYS A 1 90 ? 3.283 -13.854 3.789 1.00 89.25 90 LYS A N 1
ATOM 727 C CA . LYS A 1 90 ? 2.797 -14.238 2.450 1.00 89.25 90 LYS A CA 1
ATOM 728 C C . LYS A 1 90 ? 2.657 -13.029 1.530 1.00 89.25 90 LYS A C 1
ATOM 730 O O . LYS A 1 90 ? 3.058 -13.101 0.373 1.00 89.25 90 LYS A O 1
ATOM 735 N N . PHE A 1 91 ? 2.122 -11.925 2.042 1.00 87.94 91 PHE A N 1
ATOM 736 C CA . PHE A 1 91 ? 1.959 -10.686 1.286 1.00 87.94 91 PHE A CA 1
ATOM 737 C C . PHE A 1 91 ? 3.303 -10.123 0.807 1.00 87.94 91 PHE A C 1
ATOM 739 O O . PHE A 1 91 ? 3.493 -9.917 -0.391 1.00 87.94 91 PHE A O 1
ATOM 746 N N . VAL A 1 92 ? 4.269 -9.965 1.716 1.00 88.06 92 VAL A N 1
ATOM 747 C CA . VAL A 1 92 ? 5.621 -9.482 1.390 1.00 88.06 92 VAL A CA 1
ATOM 748 C C . VAL A 1 92 ? 6.334 -10.437 0.432 1.00 88.06 92 VAL A C 1
ATOM 750 O O . VAL A 1 92 ? 6.976 -9.986 -0.518 1.00 88.06 92 VAL A O 1
ATOM 753 N N . GLY A 1 93 ? 6.190 -11.751 0.635 1.00 88.81 93 GLY A N 1
ATOM 754 C CA . GLY A 1 93 ? 6.739 -12.760 -0.272 1.00 88.81 93 GLY A CA 1
ATOM 755 C C . GLY A 1 93 ? 6.210 -12.615 -1.702 1.00 88.81 93 GLY A C 1
ATOM 756 O O . GLY A 1 93 ? 6.995 -12.592 -2.648 1.00 88.81 93 GLY A O 1
ATOM 757 N N . ASN A 1 94 ? 4.896 -12.435 -1.856 1.00 89.75 94 ASN A N 1
ATOM 758 C CA . ASN A 1 94 ? 4.268 -12.234 -3.162 1.00 89.75 94 ASN A CA 1
ATOM 759 C C . ASN A 1 94 ? 4.722 -10.930 -3.833 1.00 89.75 94 ASN A C 1
ATOM 761 O O . ASN A 1 94 ? 4.985 -10.924 -5.035 1.00 89.75 94 ASN A O 1
ATOM 765 N N . ILE A 1 95 ? 4.855 -9.839 -3.070 1.00 88.38 95 ILE A N 1
ATOM 766 C CA . ILE A 1 95 ? 5.374 -8.566 -3.595 1.00 88.38 95 ILE A CA 1
ATOM 767 C C . ILE A 1 95 ? 6.802 -8.740 -4.108 1.00 88.38 95 ILE A C 1
ATOM 769 O O . ILE A 1 95 ? 7.099 -8.322 -5.226 1.00 88.38 95 ILE A O 1
ATOM 773 N N . ARG A 1 96 ? 7.680 -9.381 -3.325 1.00 86.31 96 ARG A N 1
ATOM 774 C CA . ARG A 1 96 ? 9.070 -9.620 -3.734 1.00 86.31 96 ARG A CA 1
ATOM 775 C C . ARG A 1 96 ? 9.134 -10.437 -5.026 1.00 86.31 96 ARG A C 1
ATOM 777 O O . ARG A 1 96 ? 9.832 -10.030 -5.948 1.00 86.31 96 ARG A O 1
ATOM 784 N N . ALA A 1 97 ? 8.366 -11.522 -5.118 1.00 88.62 97 ALA A N 1
ATOM 785 C CA . ALA A 1 97 ? 8.302 -12.339 -6.329 1.00 88.62 97 ALA A CA 1
ATOM 786 C C . ALA A 1 97 ? 7.829 -11.525 -7.550 1.00 88.62 97 ALA A C 1
ATOM 788 O O . ALA A 1 97 ? 8.404 -11.630 -8.631 1.00 88.62 97 ALA A O 1
ATOM 789 N N . GLY A 1 98 ? 6.824 -10.660 -7.376 1.00 84.69 98 GLY A N 1
ATOM 790 C CA . GLY A 1 98 ? 6.365 -9.758 -8.435 1.00 84.69 98 GLY A CA 1
ATOM 791 C C . GLY A 1 98 ? 7.448 -8.778 -8.898 1.00 84.69 98 GLY A C 1
ATOM 792 O O . GLY A 1 98 ? 7.627 -8.584 -10.100 1.00 84.69 98 GLY A O 1
ATOM 793 N N . ILE A 1 99 ? 8.203 -8.196 -7.962 1.00 88.25 99 ILE A N 1
ATOM 794 C CA . ILE A 1 99 ? 9.328 -7.296 -8.266 1.00 88.25 99 ILE A CA 1
ATOM 795 C C . ILE A 1 99 ? 10.415 -8.027 -9.060 1.00 88.25 99 ILE A C 1
ATOM 797 O O . ILE A 1 99 ? 10.904 -7.494 -10.055 1.00 88.25 99 ILE A O 1
ATOM 801 N N . GLU A 1 100 ? 10.768 -9.250 -8.664 1.00 91.25 100 GLU A N 1
ATOM 802 C CA . GLU A 1 100 ? 11.774 -10.062 -9.357 1.00 91.25 100 GLU A CA 1
ATOM 803 C C . GLU A 1 100 ? 11.358 -10.388 -10.798 1.00 91.25 100 GLU A C 1
ATOM 805 O O . GLU A 1 100 ? 12.156 -10.213 -11.721 1.00 91.25 100 GLU A O 1
ATOM 810 N N . ILE A 1 101 ? 10.098 -10.777 -11.019 1.00 92.44 101 ILE A N 1
ATOM 811 C CA . ILE A 1 101 ? 9.563 -11.043 -12.364 1.00 92.44 101 ILE A CA 1
ATOM 812 C C . ILE A 1 101 ? 9.602 -9.773 -13.223 1.00 92.44 101 ILE A C 1
ATOM 814 O O . ILE A 1 101 ? 10.048 -9.811 -14.370 1.00 92.44 101 ILE A O 1
ATOM 818 N N . MET A 1 102 ? 9.172 -8.630 -12.678 1.00 90.62 102 MET A N 1
ATOM 819 C CA . MET A 1 102 ? 9.213 -7.356 -13.404 1.00 90.62 102 MET A CA 1
ATOM 820 C C . MET A 1 102 ? 10.645 -6.944 -13.765 1.00 90.62 102 MET A C 1
ATOM 822 O O . MET A 1 102 ? 10.873 -6.452 -14.869 1.00 90.62 102 MET A O 1
ATOM 826 N N . ALA A 1 103 ? 11.609 -7.177 -12.872 1.00 93.31 103 ALA A N 1
ATOM 827 C CA . ALA A 1 103 ? 13.022 -6.910 -13.126 1.00 93.31 103 ALA A CA 1
ATOM 828 C C . ALA A 1 103 ? 13.613 -7.832 -14.207 1.00 93.31 103 ALA A C 1
ATOM 830 O O . ALA A 1 103 ? 14.409 -7.392 -15.035 1.00 93.31 103 ALA A O 1
ATOM 831 N N . GLN A 1 104 ? 13.215 -9.106 -14.240 1.00 93.00 104 GLN A N 1
ATOM 832 C CA . GLN A 1 104 ? 13.638 -10.031 -15.294 1.00 93.00 104 GLN A CA 1
ATOM 833 C C . GLN A 1 104 ? 13.059 -9.639 -16.656 1.00 93.00 104 GLN A C 1
ATOM 835 O O . GLN A 1 104 ? 13.799 -9.564 -17.635 1.00 93.00 104 GLN A O 1
ATOM 840 N N . LEU A 1 105 ? 11.765 -9.315 -16.715 1.00 91.69 105 LEU A N 1
ATOM 841 C CA . LEU A 1 105 ? 11.110 -8.877 -17.949 1.00 91.69 105 LEU A CA 1
ATOM 842 C C . LEU A 1 105 ? 11.689 -7.561 -18.477 1.00 91.69 105 LEU A C 1
ATOM 844 O O . LEU A 1 105 ? 11.840 -7.395 -19.687 1.00 91.69 105 LEU A O 1
ATOM 848 N N . SER A 1 106 ? 12.011 -6.612 -17.593 1.00 91.31 106 SER A N 1
ATOM 849 C CA . SER A 1 106 ? 12.630 -5.348 -18.003 1.00 91.31 106 SER A CA 1
ATOM 850 C C . SER A 1 106 ? 14.041 -5.568 -18.549 1.00 91.31 106 SER A C 1
ATOM 852 O O . SER A 1 106 ? 14.374 -5.016 -19.598 1.00 91.31 106 SER A O 1
ATOM 854 N N . LYS A 1 107 ? 14.831 -6.436 -17.905 1.00 94.62 107 LYS A N 1
ATOM 855 C CA . LYS A 1 107 ? 16.149 -6.853 -18.392 1.00 94.62 107 LYS A CA 1
ATOM 856 C C . LYS A 1 107 ? 16.062 -7.511 -19.771 1.00 94.62 107 LYS A C 1
ATOM 858 O O . LYS A 1 107 ? 16.791 -7.112 -20.673 1.00 94.62 107 LYS A O 1
ATOM 863 N N . GLU A 1 108 ? 15.159 -8.472 -19.959 1.00 92.69 108 GLU A N 1
ATOM 864 C CA . GLU A 1 108 ? 14.992 -9.178 -21.236 1.00 92.69 108 GLU A CA 1
ATOM 865 C C . GLU A 1 108 ? 14.584 -8.226 -22.371 1.00 92.69 108 GLU A C 1
ATOM 867 O O . GLU A 1 108 ? 15.136 -8.292 -23.472 1.00 92.69 108 GLU A O 1
ATOM 872 N N . ARG A 1 109 ? 13.657 -7.294 -22.105 1.00 91.62 109 ARG A N 1
ATOM 873 C CA . ARG A 1 109 ? 13.259 -6.265 -23.080 1.00 91.62 109 ARG A CA 1
ATOM 874 C C . ARG A 1 109 ? 14.441 -5.399 -23.502 1.00 91.62 109 ARG A C 1
ATOM 876 O O . ARG A 1 109 ? 14.633 -5.190 -24.697 1.00 91.62 109 ARG A O 1
ATOM 883 N N . LEU A 1 110 ? 15.247 -4.954 -22.541 1.00 92.00 110 LEU A N 1
ATOM 884 C CA . LEU A 1 110 ? 16.419 -4.121 -22.804 1.00 92.00 110 LEU A CA 1
ATOM 885 C C . LEU A 1 110 ? 17.471 -4.888 -23.618 1.00 92.00 110 LEU A C 1
ATOM 887 O O . LEU A 1 110 ? 17.978 -4.380 -24.615 1.00 92.00 110 LEU A O 1
ATOM 891 N N . GLU A 1 111 ? 17.754 -6.142 -23.262 1.00 91.69 111 GLU A N 1
ATOM 892 C CA . GLU A 1 111 ? 18.667 -6.993 -24.035 1.00 91.69 111 GLU A CA 1
ATOM 893 C C . GLU A 1 111 ? 18.172 -7.217 -25.470 1.00 91.69 111 GLU A C 1
ATOM 895 O O . GLU A 1 111 ? 18.971 -7.211 -26.408 1.00 91.69 111 GLU A O 1
ATOM 900 N N . LYS A 1 112 ? 16.860 -7.383 -25.667 1.00 90.38 112 LYS A N 1
ATOM 901 C CA . LYS A 1 112 ? 16.262 -7.531 -26.998 1.00 90.38 112 LYS A CA 1
ATOM 902 C C . LYS A 1 112 ? 16.423 -6.265 -27.841 1.00 90.38 112 LYS A C 1
ATOM 904 O O . LYS A 1 112 ? 16.802 -6.364 -29.007 1.00 90.38 112 LYS A O 1
ATOM 909 N N . GLU A 1 113 ? 16.179 -5.092 -27.264 1.00 87.38 113 GLU A N 1
ATOM 910 C CA . GLU A 1 113 ? 16.421 -3.806 -27.932 1.00 87.38 113 GLU A CA 1
ATOM 911 C C . GLU A 1 113 ? 17.898 -3.636 -28.299 1.00 87.38 113 GLU A C 1
ATOM 913 O O . GLU A 1 113 ? 18.218 -3.253 -29.425 1.00 87.38 113 GLU A O 1
ATOM 918 N N . TYR A 1 114 ? 18.807 -4.009 -27.396 1.00 85.62 114 TYR A N 1
ATOM 919 C CA . TYR A 1 114 ? 20.243 -3.934 -27.647 1.00 85.62 114 TYR A CA 1
ATOM 920 C C . TYR A 1 114 ? 20.685 -4.852 -28.796 1.00 85.62 114 TYR A C 1
ATOM 922 O O . TYR A 1 114 ? 21.450 -4.435 -29.667 1.00 85.62 114 TYR A O 1
ATOM 930 N N . ARG A 1 115 ? 20.154 -6.083 -28.857 1.00 83.56 115 ARG A N 1
ATOM 931 C CA . ARG A 1 115 ? 20.399 -7.007 -29.979 1.00 83.56 115 ARG A CA 1
ATOM 932 C C . ARG A 1 115 ? 19.871 -6.448 -31.297 1.00 83.56 115 ARG A C 1
ATOM 934 O O . ARG A 1 115 ? 20.574 -6.520 -32.302 1.00 83.56 115 ARG A O 1
ATOM 941 N N . HIS A 1 116 ? 18.667 -5.872 -31.306 1.00 81.81 116 HIS A N 1
ATOM 942 C CA . HIS A 1 116 ? 18.122 -5.224 -32.502 1.00 81.81 116 HIS A CA 1
ATOM 943 C C . HIS A 1 116 ? 19.011 -4.071 -32.983 1.00 81.81 116 HIS A C 1
ATOM 945 O O . HIS A 1 116 ? 19.292 -3.979 -34.178 1.00 81.81 116 HIS A O 1
ATOM 951 N N . LEU A 1 117 ? 19.516 -3.248 -32.060 1.00 80.25 117 LEU A N 1
ATOM 952 C CA . LEU A 1 117 ? 20.429 -2.156 -32.384 1.00 80.25 117 LEU A CA 1
ATOM 953 C C . LEU A 1 117 ? 21.743 -2.679 -32.985 1.00 80.25 117 LEU A C 1
ATOM 955 O O . LEU A 1 117 ? 22.166 -2.213 -34.039 1.00 80.25 117 LEU A O 1
ATOM 959 N N . GLN A 1 118 ? 22.363 -3.688 -32.370 1.00 72.50 118 GLN A N 1
ATOM 960 C CA . GLN A 1 118 ? 23.596 -4.288 -32.891 1.00 72.50 118 GLN A CA 1
ATOM 961 C C . GLN A 1 118 ? 23.410 -4.906 -34.280 1.00 72.50 118 GLN A C 1
ATOM 963 O O . GLN A 1 118 ? 24.275 -4.740 -35.139 1.00 72.50 118 GLN A O 1
ATOM 968 N N . HIS A 1 119 ? 22.283 -5.577 -34.530 1.00 72.12 119 HIS A N 1
ATOM 969 C CA . HIS A 1 119 ? 21.976 -6.108 -35.857 1.00 72.12 119 HIS A CA 1
ATOM 970 C C . HIS A 1 119 ? 21.821 -4.999 -36.901 1.00 72.12 119 HIS A C 1
ATOM 972 O O . HIS A 1 119 ? 22.365 -5.129 -37.992 1.00 72.12 119 HIS A O 1
ATOM 978 N N . SER A 1 120 ? 21.169 -3.885 -36.553 1.00 69.88 120 SER A N 1
ATOM 979 C CA . SER A 1 120 ? 21.030 -2.737 -37.460 1.00 69.88 120 SER A CA 1
ATOM 980 C C . SER A 1 120 ? 22.357 -2.037 -37.783 1.00 69.88 120 SER A C 1
ATOM 982 O O . SER A 1 120 ? 22.488 -1.432 -38.841 1.00 69.88 120 SER A O 1
ATOM 984 N N . ILE A 1 121 ? 23.352 -2.136 -36.894 1.00 63.50 121 ILE A N 1
ATOM 985 C CA . ILE A 1 121 ? 24.686 -1.548 -37.085 1.00 63.50 121 ILE A CA 1
ATOM 986 C C . ILE A 1 121 ? 25.585 -2.457 -37.944 1.00 63.50 121 ILE A C 1
ATOM 988 O O . ILE A 1 121 ? 26.447 -1.957 -38.664 1.00 63.50 121 ILE A O 1
ATOM 992 N N . ASN A 1 122 ? 25.395 -3.779 -37.881 1.00 60.31 122 ASN A N 1
ATOM 993 C CA . ASN A 1 122 ? 26.273 -4.760 -38.529 1.00 60.31 122 ASN A CA 1
ATOM 994 C C . ASN A 1 122 ? 25.824 -5.197 -39.935 1.00 60.31 122 ASN A C 1
ATOM 996 O O . ASN A 1 122 ? 26.539 -5.978 -40.564 1.00 60.31 122 ASN A O 1
ATOM 1000 N N . GLU A 1 123 ? 24.683 -4.729 -40.454 1.00 50.91 123 GLU A N 1
ATOM 1001 C CA . GLU A 1 123 ? 24.344 -4.956 -41.864 1.00 50.91 123 GLU A CA 1
ATOM 1002 C C . GLU A 1 123 ? 25.200 -4.062 -42.781 1.00 50.91 123 GLU A C 1
ATOM 1004 O O . GLU A 1 123 ? 25.137 -2.831 -42.683 1.00 50.91 123 GLU A O 1
ATOM 1009 N N . PRO A 1 124 ? 25.995 -4.638 -43.704 1.00 49.72 124 PRO A N 1
ATOM 1010 C CA . PRO A 1 124 ? 26.786 -3.856 -44.637 1.00 49.72 124 PRO A CA 1
ATOM 1011 C C . PRO A 1 124 ? 25.849 -3.258 -45.689 1.00 49.72 124 PRO A C 1
ATOM 1013 O O . PRO A 1 124 ? 25.508 -3.886 -46.688 1.00 49.72 124 PRO A O 1
ATOM 1016 N N . THR A 1 125 ? 25.423 -2.017 -45.470 1.00 54.34 125 THR A N 1
ATOM 1017 C CA . THR A 1 125 ? 24.765 -1.235 -46.518 1.00 54.34 125 THR A CA 1
ATOM 1018 C C . THR A 1 125 ? 25.833 -0.867 -47.557 1.00 54.34 125 THR A C 1
ATOM 1020 O O . THR A 1 125 ? 26.870 -0.324 -47.160 1.00 54.34 125 THR A O 1
ATOM 1023 N N . PRO A 1 126 ? 25.650 -1.129 -48.866 1.00 54.56 126 PRO A N 1
ATOM 1024 C CA . PRO A 1 126 ? 26.611 -0.684 -49.869 1.00 54.56 126 PRO A CA 1
ATOM 1025 C C . PRO A 1 126 ? 26.550 0.850 -49.933 1.00 54.56 126 PRO A C 1
ATOM 1027 O O . PRO A 1 126 ? 25.578 1.426 -50.415 1.00 54.56 126 PRO A O 1
ATOM 1030 N N . LEU A 1 127 ? 27.552 1.518 -49.359 1.00 52.16 127 LEU A N 1
ATOM 1031 C CA . LEU A 1 127 ? 27.571 2.970 -49.166 1.00 52.16 127 LEU A CA 1
ATOM 1032 C C . LEU A 1 127 ? 28.664 3.618 -50.013 1.00 52.16 127 LEU A C 1
ATOM 1034 O O . LEU A 1 127 ? 29.844 3.567 -49.671 1.00 52.16 127 LEU A O 1
ATOM 1038 N N . ASP A 1 128 ? 28.220 4.285 -51.074 1.00 54.53 128 ASP A N 1
ATOM 1039 C CA . ASP A 1 128 ? 28.964 5.314 -51.797 1.00 54.53 128 ASP A CA 1
ATOM 1040 C C . ASP A 1 128 ? 29.231 6.512 -50.853 1.00 54.53 128 ASP A C 1
ATOM 1042 O O . ASP A 1 128 ? 28.343 6.955 -50.115 1.00 54.53 128 ASP A O 1
ATOM 1046 N N . GLU A 1 129 ? 30.455 7.048 -50.828 1.00 53.03 129 GLU A N 1
ATOM 1047 C CA . GLU A 1 129 ? 30.922 7.997 -49.794 1.00 53.03 129 GLU A CA 1
ATOM 1048 C C . GLU A 1 129 ? 30.161 9.339 -49.751 1.00 53.03 129 GLU A C 1
ATOM 1050 O O . GLU A 1 129 ? 30.186 10.037 -48.735 1.00 53.03 129 GLU A O 1
ATOM 1055 N N . ARG A 1 130 ? 29.415 9.691 -50.806 1.00 51.31 130 ARG A N 1
ATOM 1056 C CA . ARG A 1 130 ? 28.618 10.932 -50.880 1.00 51.31 130 ARG A CA 1
ATOM 1057 C C . ARG A 1 130 ? 27.324 10.910 -50.057 1.00 51.31 130 ARG A C 1
ATOM 1059 O O . ARG A 1 130 ? 26.788 11.975 -49.758 1.00 51.31 130 ARG A O 1
ATOM 1066 N N . THR A 1 131 ? 26.821 9.742 -49.662 1.00 52.12 131 THR A N 1
ATOM 1067 C CA . THR A 1 131 ? 25.543 9.608 -48.931 1.00 52.12 131 THR A CA 1
ATOM 1068 C C . THR A 1 131 ? 25.716 9.688 -47.409 1.00 52.12 131 THR A C 1
ATOM 1070 O O . THR A 1 131 ? 24.768 10.022 -46.696 1.00 52.12 131 THR A O 1
ATOM 1073 N N . LYS A 1 132 ? 26.934 9.450 -46.891 1.00 52.03 132 LYS A N 1
ATOM 1074 C CA . LYS A 1 132 ? 27.236 9.447 -45.445 1.00 52.03 132 LYS A CA 1
ATOM 1075 C C . LYS A 1 132 ? 27.075 10.818 -44.786 1.00 52.03 132 LYS A C 1
ATOM 1077 O O . LYS A 1 132 ? 26.541 10.903 -43.685 1.00 52.03 132 LYS A O 1
ATOM 1082 N N . THR A 1 133 ? 27.489 11.898 -45.443 1.00 51.16 133 THR A N 1
ATOM 1083 C CA . THR A 1 133 ? 27.426 13.254 -44.865 1.00 51.16 133 THR A CA 1
ATOM 1084 C C . THR A 1 133 ? 26.001 13.803 -44.788 1.00 51.16 133 THR A C 1
ATOM 1086 O O . THR A 1 133 ? 25.675 14.485 -43.820 1.00 51.16 133 THR A O 1
ATOM 1089 N N . ARG A 1 134 ? 25.130 13.452 -45.745 1.00 48.47 134 ARG A N 1
ATOM 1090 C CA . ARG A 1 134 ? 23.710 13.852 -45.754 1.00 48.47 134 ARG A CA 1
ATOM 1091 C C . ARG A 1 134 ? 22.866 13.036 -44.765 1.00 48.47 134 ARG A C 1
ATOM 1093 O O . ARG A 1 134 ? 22.040 13.590 -44.053 1.00 48.47 134 ARG A O 1
ATOM 1100 N N . SER A 1 135 ? 23.132 11.733 -44.648 1.00 54.56 135 SER A N 1
ATOM 1101 C CA . SER A 1 135 ? 22.438 10.861 -43.689 1.00 54.56 135 SER A CA 1
ATOM 1102 C C . SER A 1 135 ? 22.764 11.199 -42.225 1.00 54.56 135 SER A C 1
ATOM 1104 O O . SER A 1 135 ? 21.867 11.187 -41.386 1.00 54.56 135 SER A O 1
ATOM 1106 N N . TYR A 1 136 ? 24.012 11.564 -41.906 1.00 55.00 136 TYR A N 1
ATOM 1107 C CA . TYR A 1 136 ? 24.392 11.954 -40.541 1.00 55.00 136 TYR A CA 1
ATOM 1108 C C . TYR A 1 136 ? 23.801 13.303 -40.106 1.00 55.00 136 TYR A C 1
ATOM 1110 O O . TYR A 1 136 ? 23.456 13.455 -38.932 1.00 55.00 136 TYR A O 1
ATOM 1118 N N . SER A 1 137 ? 23.669 14.278 -41.016 1.00 58.88 137 SER A N 1
ATOM 1119 C CA . SER A 1 137 ? 23.026 15.559 -40.689 1.00 58.88 137 SER A CA 1
ATOM 1120 C C . SER A 1 137 ? 21.537 15.386 -40.409 1.00 58.88 137 SER A C 1
ATOM 1122 O O . SER A 1 137 ? 21.025 15.964 -39.452 1.00 58.88 137 SER A O 1
ATOM 1124 N N . ASP A 1 138 ? 20.861 14.542 -41.190 1.00 62.31 138 ASP A N 1
ATOM 1125 C CA . ASP A 1 138 ? 19.428 14.289 -41.038 1.00 62.31 138 ASP A CA 1
ATOM 1126 C C . ASP A 1 138 ? 19.130 13.513 -39.745 1.00 62.31 138 ASP A C 1
ATOM 1128 O O . ASP A 1 138 ? 18.239 13.901 -38.988 1.00 62.31 138 ASP A O 1
ATOM 1132 N N . SER A 1 139 ? 19.939 12.501 -39.409 1.00 68.06 139 SER A N 1
ATOM 1133 C CA . SER A 1 139 ? 19.820 11.767 -38.139 1.00 68.06 139 SER A CA 1
ATOM 1134 C C . SER A 1 139 ? 20.121 12.636 -36.912 1.00 68.06 139 SER A C 1
ATOM 1136 O O . SER A 1 139 ? 19.475 12.490 -35.874 1.00 68.06 139 SER A O 1
ATOM 1138 N N . LYS A 1 140 ? 21.077 13.572 -37.008 1.00 71.94 140 LYS A N 1
ATOM 1139 C CA . LYS A 1 140 ? 21.383 14.513 -35.919 1.00 71.94 140 LYS A CA 1
ATOM 1140 C C . LYS A 1 140 ? 20.225 15.485 -35.679 1.00 71.94 140 LYS A C 1
ATOM 1142 O O . LYS A 1 140 ? 19.811 15.665 -34.538 1.00 71.94 140 LYS A O 1
ATOM 1147 N N . ASN A 1 141 ? 19.641 16.017 -36.752 1.00 75.19 141 ASN A N 1
ATOM 1148 C CA . ASN A 1 141 ? 18.469 16.888 -36.671 1.00 75.19 141 ASN A CA 1
ATOM 1149 C C . ASN A 1 141 ? 17.245 16.159 -36.088 1.00 75.19 141 ASN A C 1
ATOM 1151 O O . ASN A 1 141 ? 16.513 16.734 -35.286 1.00 75.19 141 ASN A O 1
ATOM 1155 N N . GLN A 1 142 ? 17.035 14.884 -36.431 1.00 77.62 142 GLN A N 1
ATOM 1156 C CA . GLN A 1 142 ? 15.968 14.068 -35.837 1.00 77.62 142 GLN A CA 1
ATOM 1157 C C . GLN A 1 142 ? 16.188 13.815 -34.340 1.00 77.62 142 GLN A C 1
ATOM 1159 O O . GLN A 1 142 ? 15.240 13.883 -33.557 1.00 77.62 142 GLN A O 1
ATOM 1164 N N . LEU A 1 143 ? 17.430 13.554 -33.924 1.00 80.38 143 LEU A N 1
ATOM 1165 C CA . LEU A 1 143 ? 17.767 13.359 -32.515 1.00 80.38 143 LEU A CA 1
ATOM 1166 C C . LEU A 1 143 ? 17.510 14.626 -31.691 1.00 80.38 143 LEU A C 1
ATOM 1168 O O . LEU A 1 143 ? 16.979 14.540 -30.584 1.00 80.38 143 LEU A O 1
ATOM 1172 N N . ASP A 1 144 ? 17.858 15.791 -32.231 1.00 83.38 144 ASP A N 1
ATOM 1173 C CA . ASP A 1 144 ? 17.643 17.067 -31.553 1.00 83.38 144 ASP A CA 1
ATOM 1174 C C . ASP A 1 144 ? 16.141 17.401 -31.454 1.00 83.38 144 ASP A C 1
ATOM 1176 O O . ASP A 1 144 ? 15.676 17.792 -30.384 1.00 83.38 144 ASP A O 1
ATOM 1180 N N . GLN A 1 145 ? 15.344 17.092 -32.486 1.00 82.50 145 GLN A N 1
ATOM 1181 C CA . GLN A 1 145 ? 13.877 17.200 -32.429 1.00 82.50 145 GLN A CA 1
ATOM 1182 C C . GLN A 1 145 ? 13.241 16.258 -31.395 1.00 82.50 145 GLN A C 1
ATOM 1184 O O . GLN A 1 145 ? 12.264 16.616 -30.737 1.00 82.50 145 GLN A O 1
ATOM 1189 N N . LEU A 1 146 ? 13.761 15.036 -31.242 1.00 87.56 146 LEU A N 1
ATOM 1190 C CA . LEU A 1 146 ? 13.258 14.090 -30.241 1.00 87.56 146 LEU A CA 1
ATOM 1191 C C . LEU A 1 146 ? 13.600 14.533 -28.817 1.00 87.56 146 LEU A C 1
ATOM 1193 O O . LEU A 1 146 ? 12.758 14.411 -27.928 1.00 87.56 146 LEU A O 1
ATOM 1197 N N . LYS A 1 147 ? 14.800 15.083 -28.602 1.00 90.19 147 LYS A N 1
ATOM 1198 C CA . LYS A 1 147 ? 15.184 15.675 -27.313 1.00 90.19 147 LYS A CA 1
ATOM 1199 C C . LYS A 1 147 ? 14.289 16.855 -26.958 1.00 90.19 147 LYS A C 1
ATOM 1201 O O . LYS A 1 147 ? 13.807 16.925 -25.834 1.00 90.19 147 LYS A O 1
ATOM 1206 N N . GLU A 1 148 ? 14.019 17.737 -27.915 1.00 90.75 148 GLU A N 1
ATOM 1207 C CA . GLU A 1 148 ? 13.137 18.885 -27.706 1.00 90.75 148 GLU A CA 1
ATOM 1208 C C . GLU A 1 148 ? 11.706 18.447 -27.357 1.00 90.75 148 GLU A C 1
ATOM 1210 O O . GLU A 1 148 ? 11.132 18.928 -26.381 1.00 90.75 148 GLU A O 1
ATOM 1215 N N . LYS A 1 149 ? 11.154 17.461 -28.080 1.00 91.44 149 LYS A N 1
ATOM 1216 C CA . LYS A 1 149 ? 9.841 16.874 -27.758 1.00 91.44 149 LYS A CA 1
ATOM 1217 C C . LYS A 1 149 ? 9.802 16.256 -26.363 1.00 91.44 149 LYS A C 1
ATOM 1219 O O . LYS A 1 149 ? 8.818 16.440 -25.649 1.00 91.44 149 LYS A O 1
ATOM 1224 N N . LEU A 1 150 ? 10.858 15.545 -25.972 1.00 92.00 150 LEU A N 1
ATOM 1225 C CA . LEU A 1 150 ? 10.958 14.936 -24.649 1.00 92.00 150 LEU A CA 1
ATOM 1226 C C . LEU A 1 150 ? 10.967 15.997 -23.540 1.00 92.00 150 LEU A C 1
ATOM 1228 O O . LEU A 1 150 ? 10.272 15.839 -22.538 1.00 92.00 150 LEU A O 1
ATOM 1232 N N . GLU A 1 151 ? 11.731 17.076 -23.710 1.00 92.56 151 GLU A N 1
ATOM 1233 C CA . GLU A 1 151 ? 11.776 18.174 -22.738 1.00 92.56 151 GLU A CA 1
ATOM 1234 C C . GLU A 1 151 ? 10.438 18.926 -22.656 1.00 92.56 151 GLU A C 1
ATOM 1236 O O . GLU A 1 151 ? 9.966 19.223 -21.557 1.00 92.56 151 GLU A O 1
ATOM 1241 N N . LEU A 1 152 ? 9.758 19.136 -23.787 1.00 93.50 152 LEU A N 1
ATOM 1242 C CA . LEU A 1 152 ? 8.388 19.664 -23.828 1.00 93.50 152 LEU A CA 1
ATOM 1243 C C . LEU A 1 152 ? 7.404 18.786 -23.047 1.00 93.50 152 LEU A C 1
ATOM 1245 O O . LEU A 1 152 ? 6.571 19.294 -22.294 1.00 93.50 152 LEU A O 1
ATOM 1249 N N . GLU A 1 153 ? 7.500 17.465 -23.195 1.00 93.56 153 GLU A N 1
ATOM 1250 C CA . GLU A 1 153 ? 6.620 16.538 -22.488 1.00 93.56 153 GLU A CA 1
ATOM 1251 C C . GLU A 1 153 ? 6.886 16.537 -20.974 1.00 93.56 153 GLU A C 1
ATOM 1253 O O . GLU A 1 153 ? 5.941 16.524 -20.181 1.00 93.56 153 GLU A O 1
ATOM 1258 N N . LYS A 1 154 ? 8.156 16.621 -20.554 1.00 95.12 154 LYS A N 1
ATOM 1259 C CA . LYS A 1 154 ? 8.521 16.780 -19.136 1.00 95.12 154 LYS A CA 1
ATOM 1260 C C . LYS A 1 154 ? 7.972 18.079 -18.554 1.00 95.12 154 LYS A C 1
ATOM 1262 O O . LYS A 1 154 ? 7.354 18.044 -17.492 1.00 95.12 154 LYS A O 1
ATOM 1267 N N . LEU A 1 155 ? 8.153 19.202 -19.252 1.00 94.19 155 LEU A N 1
ATOM 1268 C CA . LEU A 1 155 ? 7.623 20.501 -18.832 1.00 94.19 155 LEU A CA 1
ATOM 1269 C C . LEU A 1 155 ? 6.107 20.453 -18.658 1.00 94.19 155 LEU A C 1
ATOM 1271 O O . LEU A 1 155 ? 5.597 20.900 -17.632 1.00 94.19 155 LEU A O 1
ATOM 1275 N N . LYS A 1 156 ? 5.394 19.833 -19.604 1.00 94.69 156 LYS A N 1
ATOM 1276 C CA . LYS A 1 156 ? 3.944 19.654 -19.509 1.00 94.69 156 LYS A CA 1
ATOM 1277 C C . LYS A 1 156 ? 3.545 18.869 -18.255 1.00 94.69 156 LYS A C 1
ATOM 1279 O O . LYS A 1 156 ? 2.659 19.304 -17.525 1.00 94.69 156 LYS A O 1
ATOM 1284 N N . ARG A 1 157 ? 4.225 17.755 -17.959 1.00 90.31 157 ARG A N 1
ATOM 1285 C CA . ARG A 1 157 ? 3.962 16.964 -16.741 1.00 90.31 157 ARG A CA 1
ATOM 1286 C C . ARG A 1 157 ? 4.222 17.763 -15.466 1.00 90.31 157 ARG A C 1
ATOM 1288 O O . ARG A 1 157 ? 3.398 17.731 -14.556 1.00 90.31 157 ARG A O 1
ATOM 1295 N N . TYR A 1 158 ? 5.328 18.504 -15.406 1.00 94.69 158 TYR A N 1
ATOM 1296 C CA . TYR A 1 158 ? 5.627 19.352 -14.250 1.00 94.69 158 TYR A CA 1
ATOM 1297 C C . TYR A 1 158 ? 4.590 20.456 -14.059 1.00 94.69 158 TYR A C 1
ATOM 1299 O O . TYR A 1 158 ? 4.216 20.759 -12.928 1.00 94.69 158 TYR A O 1
ATOM 1307 N N . GLN A 1 159 ? 4.083 21.023 -15.150 1.00 94.44 159 GLN A N 1
ATOM 1308 C CA . GLN A 1 159 ? 3.043 22.038 -15.097 1.00 94.44 159 GLN A CA 1
ATOM 1309 C C . GLN A 1 159 ? 1.712 21.467 -14.586 1.00 94.44 159 GLN A C 1
ATOM 1311 O O . GLN A 1 159 ? 1.092 22.065 -13.709 1.00 94.44 159 GLN A O 1
ATOM 1316 N N . GLU A 1 160 ? 1.319 20.275 -15.042 1.00 95.38 160 GLU A N 1
ATOM 1317 C CA . GLU A 1 160 ? 0.138 19.567 -14.528 1.00 95.38 160 GLU A CA 1
ATOM 1318 C C . GLU A 1 160 ? 0.268 19.222 -13.031 1.00 95.38 160 GLU A C 1
ATOM 1320 O O . GLU A 1 160 ? -0.699 19.336 -12.273 1.00 95.38 160 GLU A O 1
ATOM 1325 N N . GLU A 1 161 ? 1.453 18.807 -12.573 1.00 94.81 161 GLU A N 1
ATOM 1326 C CA . GLU A 1 161 ? 1.704 18.550 -11.149 1.00 94.81 161 GLU A CA 1
ATOM 1327 C C . GLU A 1 161 ? 1.658 19.823 -10.303 1.00 94.81 161 GLU A C 1
ATOM 1329 O O . GLU A 1 161 ? 1.069 19.814 -9.218 1.00 94.81 161 GLU A O 1
ATOM 1334 N N . LEU A 1 162 ? 2.245 20.918 -10.791 1.00 94.75 162 LEU A N 1
ATOM 1335 C CA . LEU A 1 162 ? 2.178 22.219 -10.131 1.00 94.75 162 LEU A CA 1
ATOM 1336 C C . LEU A 1 162 ? 0.733 22.691 -9.992 1.00 94.75 162 LEU A C 1
ATOM 1338 O O . LEU A 1 162 ? 0.340 23.114 -8.907 1.00 94.75 162 LEU A O 1
ATOM 1342 N N . GLU A 1 163 ? -0.078 22.557 -11.041 1.00 96.50 163 GLU A N 1
ATOM 1343 C CA . GLU A 1 163 ? -1.485 22.956 -11.008 1.00 96.50 163 GLU A CA 1
ATOM 1344 C C . GLU A 1 163 ? -2.291 22.120 -9.999 1.00 96.50 163 GLU A C 1
ATOM 1346 O O . GLU A 1 163 ? -3.075 22.659 -9.214 1.00 96.50 163 GLU A O 1
ATOM 1351 N N . LYS A 1 164 ? -2.056 20.800 -9.944 1.00 96.44 164 LYS A N 1
ATOM 1352 C CA . LYS A 1 164 ? -2.673 19.921 -8.934 1.00 96.44 164 LYS A CA 1
ATOM 1353 C C . LYS A 1 164 ? -2.279 20.326 -7.515 1.00 96.44 164 LYS A C 1
ATOM 1355 O O . LYS A 1 164 ? -3.133 20.360 -6.628 1.00 96.44 164 LYS A O 1
ATOM 1360 N N . LYS A 1 165 ? -0.999 20.634 -7.289 1.00 96.00 165 LYS A N 1
ATOM 1361 C CA . LYS A 1 165 ? -0.513 21.076 -5.977 1.00 96.00 165 LYS A CA 1
ATOM 1362 C C . LYS A 1 165 ? -1.073 22.443 -5.594 1.00 96.00 165 LYS A C 1
ATOM 1364 O O . LYS A 1 165 ? -1.487 22.595 -4.451 1.00 96.00 165 LYS A O 1
ATOM 1369 N N . ALA A 1 166 ? -1.163 23.387 -6.527 1.00 96.25 166 ALA A N 1
ATOM 1370 C CA . ALA A 1 166 ? -1.762 24.700 -6.291 1.00 96.25 166 ALA A CA 1
ATOM 1371 C C . ALA A 1 166 ? -3.229 24.577 -5.849 1.00 96.25 166 ALA A C 1
ATOM 1373 O O . ALA A 1 166 ? -3.590 25.097 -4.796 1.00 96.25 166 ALA A O 1
ATOM 1374 N N . LYS A 1 167 ? -4.036 23.778 -6.564 1.00 96.44 167 LYS A N 1
ATOM 1375 C CA . LYS A 1 167 ? -5.430 23.485 -6.176 1.00 96.44 167 LYS A CA 1
ATOM 1376 C C . LYS A 1 167 ? -5.528 22.853 -4.788 1.00 96.44 167 LYS A C 1
ATOM 1378 O O . LYS A 1 167 ? -6.442 23.152 -4.025 1.00 96.44 167 LYS A O 1
ATOM 1383 N N . ARG A 1 168 ? -4.586 21.971 -4.434 1.00 95.62 168 ARG A N 1
ATOM 1384 C CA . ARG A 1 168 ? -4.558 21.351 -3.102 1.00 95.62 168 ARG A CA 1
ATOM 1385 C C . ARG A 1 168 ? -4.214 22.355 -2.004 1.00 95.62 168 ARG A C 1
ATOM 1387 O O . ARG A 1 168 ? -4.810 22.277 -0.936 1.00 95.62 168 ARG A O 1
ATOM 1394 N N . VAL A 1 169 ? -3.272 23.262 -2.252 1.00 96.31 169 VAL A N 1
ATOM 1395 C CA . VAL A 1 169 ? -2.922 24.336 -1.312 1.00 96.31 169 VAL A CA 1
ATOM 1396 C C . VAL A 1 169 ? -4.112 25.266 -1.104 1.00 96.31 169 VAL A C 1
ATOM 1398 O O . VAL A 1 169 ? -4.464 25.523 0.038 1.00 96.31 169 VAL A O 1
ATOM 1401 N N . GLU A 1 170 ? -4.778 25.691 -2.176 1.00 95.69 170 GLU A N 1
ATOM 1402 C CA . GLU A 1 170 ? -5.974 26.539 -2.101 1.00 95.69 170 GLU A CA 1
ATOM 1403 C C . GLU A 1 170 ? -7.106 25.869 -1.307 1.00 95.69 170 GLU A C 1
ATOM 1405 O O . GLU A 1 170 ? -7.710 26.482 -0.430 1.00 95.69 170 GLU A O 1
ATOM 1410 N N . PHE A 1 171 ? -7.347 24.576 -1.547 1.00 96.38 171 PHE A N 1
ATOM 1411 C CA . PHE A 1 171 ? -8.312 23.797 -0.771 1.00 96.38 171 PHE A CA 1
ATOM 1412 C C . PHE A 1 171 ? -7.979 23.782 0.729 1.00 96.38 171 PHE A C 1
ATOM 1414 O O . PHE A 1 171 ? -8.859 23.997 1.558 1.00 96.38 171 PHE A O 1
ATOM 1421 N N . LEU A 1 172 ? -6.714 23.529 1.081 1.00 95.38 172 LEU A N 1
ATOM 1422 C CA . LEU A 1 172 ? -6.276 23.500 2.479 1.00 95.38 172 LEU A CA 1
ATOM 1423 C C . LEU A 1 172 ? -6.329 24.886 3.132 1.00 95.38 172 LEU A C 1
ATOM 1425 O O . LEU A 1 172 ? -6.653 24.979 4.311 1.00 95.38 172 LEU A O 1
ATOM 1429 N N . ASP A 1 173 ? -6.038 25.949 2.384 1.00 95.88 173 ASP A N 1
ATOM 1430 C CA . ASP A 1 173 ? -6.131 27.325 2.875 1.00 95.88 173 ASP A CA 1
ATOM 1431 C C . ASP A 1 173 ? -7.583 27.706 3.201 1.00 95.88 173 ASP A C 1
ATOM 1433 O O . ASP A 1 173 ? -7.862 28.271 4.259 1.00 95.88 173 ASP A O 1
ATOM 1437 N N . ASN A 1 174 ? -8.528 27.314 2.343 1.00 95.69 174 ASN A N 1
ATOM 1438 C CA . ASN A 1 174 ? -9.956 27.522 2.582 1.00 95.69 174 ASN A CA 1
ATOM 1439 C C . ASN A 1 174 ? -10.466 26.726 3.792 1.00 95.69 174 ASN A C 1
ATOM 1441 O O . ASN A 1 174 ? -11.207 27.267 4.612 1.00 95.69 174 ASN A O 1
ATOM 1445 N N . GLU A 1 175 ? -10.046 25.468 3.940 1.00 95.00 175 GLU A N 1
ATOM 1446 C CA . GLU A 1 175 ? -10.430 24.653 5.098 1.00 95.00 175 GLU A CA 1
ATOM 1447 C C . GLU A 1 175 ? -9.847 25.218 6.401 1.00 95.00 175 GLU A C 1
ATOM 1449 O O . GLU A 1 175 ? -10.552 25.323 7.402 1.00 95.00 175 GLU A O 1
ATOM 1454 N N . ASN A 1 176 ? -8.588 25.668 6.386 1.00 94.94 176 ASN A N 1
ATOM 1455 C CA . ASN A 1 176 ? -7.974 26.322 7.541 1.00 94.94 176 ASN A CA 1
ATOM 1456 C C . ASN A 1 176 ? -8.703 27.613 7.931 1.00 94.94 176 ASN A C 1
ATOM 1458 O O . ASN A 1 176 ? -8.932 27.836 9.118 1.00 94.94 176 ASN A O 1
ATOM 1462 N N . LYS A 1 177 ? -9.099 28.449 6.962 1.00 95.94 177 LYS A N 1
ATOM 1463 C CA . LYS A 1 177 ? -9.915 29.648 7.225 1.00 95.94 177 LYS A CA 1
ATOM 1464 C C . LYS A 1 177 ? -11.237 29.286 7.894 1.00 95.94 177 LYS A C 1
ATOM 1466 O O . LYS A 1 177 ? -11.562 29.853 8.931 1.00 95.94 177 LYS A O 1
ATOM 1471 N N . ARG A 1 178 ? -11.939 28.281 7.369 1.00 94.44 178 ARG A N 1
ATOM 1472 C CA . ARG A 1 178 ? -13.202 27.796 7.938 1.00 94.44 178 ARG A CA 1
ATOM 1473 C C . ARG A 1 178 ? -13.041 27.269 9.365 1.00 94.44 178 ARG A C 1
ATOM 1475 O O . ARG A 1 178 ? -13.875 27.536 10.223 1.00 94.44 178 ARG A O 1
ATOM 1482 N N . LEU A 1 179 ? -11.967 26.529 9.635 1.00 95.56 179 LEU A N 1
ATOM 1483 C CA . LEU A 1 179 ? -11.657 26.046 10.982 1.00 95.56 179 LEU A CA 1
ATOM 1484 C C . LEU A 1 179 ? -11.324 27.194 11.940 1.00 95.56 179 LEU A C 1
ATOM 1486 O O . LEU A 1 179 ? -11.715 27.143 13.103 1.00 95.56 179 LEU A O 1
ATOM 1490 N N . LEU A 1 180 ? -10.626 28.234 11.474 1.00 94.00 180 LEU A N 1
ATOM 1491 C CA . LEU A 1 180 ? -10.352 29.430 12.274 1.00 94.00 180 LEU A CA 1
ATOM 1492 C C . LEU A 1 180 ? -11.630 30.206 12.604 1.00 94.00 180 LEU A C 1
ATOM 1494 O O . LEU A 1 180 ? -11.787 30.630 13.746 1.00 94.00 180 LEU A O 1
ATOM 1498 N N . GLU A 1 181 ? -12.545 30.352 11.645 1.00 93.62 181 GLU A N 1
ATOM 1499 C CA . GLU A 1 181 ? -13.867 30.955 11.865 1.00 93.62 181 GLU A CA 1
ATOM 1500 C C . GLU A 1 181 ? -14.663 30.166 12.910 1.00 93.62 181 GLU A C 1
ATOM 1502 O O . GLU A 1 181 ? -15.131 30.737 13.893 1.00 93.62 181 GLU A O 1
ATOM 1507 N N . LEU A 1 182 ? -14.725 28.840 12.764 1.00 92.62 182 LEU A N 1
ATOM 1508 C CA . LEU A 1 182 ? -15.442 27.966 13.692 1.00 92.62 182 LEU A CA 1
ATOM 1509 C C . LEU A 1 182 ? -14.811 27.972 15.094 1.00 92.62 182 LEU A C 1
ATOM 1511 O O . LEU A 1 182 ? -15.516 28.002 16.099 1.00 92.62 182 LEU A O 1
ATOM 1515 N N . ASN A 1 183 ? -13.479 28.016 15.179 1.00 91.06 183 ASN A N 1
ATOM 1516 C CA . ASN A 1 183 ? -12.780 28.209 16.449 1.00 91.06 183 ASN A CA 1
ATOM 1517 C C . ASN A 1 183 ? -13.109 29.570 17.076 1.00 91.06 183 ASN A C 1
ATOM 1519 O O . ASN A 1 183 ? -13.287 29.644 18.289 1.00 91.06 183 ASN A O 1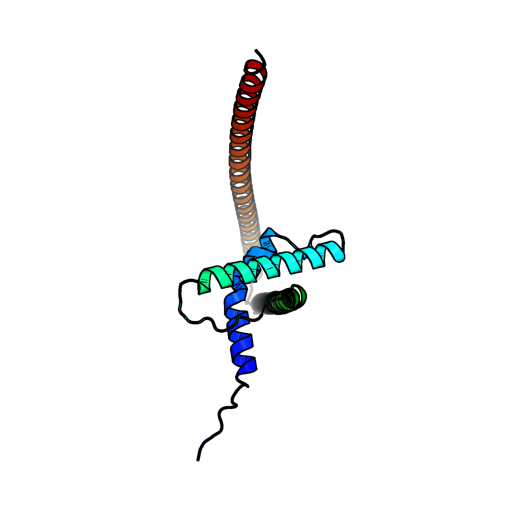
ATOM 1523 N N . HIS A 1 184 ? -13.201 30.640 16.281 1.00 92.06 184 HIS A N 1
ATOM 1524 C CA . HIS A 1 184 ? -13.576 31.959 16.787 1.00 92.06 184 HIS A CA 1
ATOM 1525 C C . HIS A 1 184 ? -15.009 31.965 17.338 1.00 92.06 184 HIS A C 1
ATOM 1527 O O . HIS A 1 184 ? -15.231 32.464 18.440 1.00 92.06 184 HIS A O 1
ATOM 1533 N N . GLU A 1 185 ? -15.959 31.344 16.633 1.00 91.31 185 GLU A N 1
ATOM 1534 C CA . GLU A 1 185 ? -17.341 31.172 17.101 1.00 91.31 185 GLU A CA 1
ATOM 1535 C C . GLU A 1 185 ? -17.420 30.383 18.413 1.00 91.31 185 GLU A C 1
ATOM 1537 O O . GLU A 1 185 ? -18.109 30.803 19.342 1.00 91.31 185 GLU A O 1
ATOM 1542 N N . LEU A 1 186 ? -16.686 29.272 18.526 1.00 91.12 186 LEU A N 1
ATOM 1543 C CA . LEU A 1 186 ? -16.640 28.471 19.752 1.00 91.12 186 LEU A CA 1
ATOM 1544 C C . LEU A 1 186 ? -16.054 29.255 20.930 1.00 91.12 186 LEU A C 1
ATOM 1546 O O . LEU A 1 186 ? -16.575 29.180 22.040 1.00 91.12 186 LEU A O 1
ATOM 1550 N N . VAL A 1 187 ? -14.992 30.033 20.700 1.00 91.06 187 VAL A N 1
ATOM 1551 C CA . VAL A 1 187 ? -14.403 30.891 21.738 1.00 91.06 187 VAL A CA 1
ATOM 1552 C C . VAL A 1 187 ? -15.398 31.959 22.195 1.00 91.06 187 VAL A C 1
ATOM 1554 O O . VAL A 1 187 ? -15.530 32.174 23.398 1.00 91.06 187 VAL A O 1
ATOM 1557 N N . LEU A 1 188 ? -16.134 32.585 21.271 1.00 88.88 188 LEU A N 1
ATOM 1558 C CA . LEU A 1 188 ? -17.183 33.551 21.613 1.00 88.88 188 LEU A CA 1
ATOM 1559 C C . LEU A 1 188 ? -18.318 32.909 22.420 1.00 88.88 188 LEU A C 1
ATOM 1561 O O . LEU A 1 188 ? -18.793 33.509 23.380 1.00 88.88 188 LEU A O 1
ATOM 1565 N N . GLN A 1 189 ? -18.732 31.689 22.068 1.00 85.50 189 GLN A N 1
ATOM 1566 C CA . GLN A 1 189 ? -19.740 30.948 22.829 1.00 85.50 189 GLN A CA 1
ATOM 1567 C C . GLN A 1 189 ? -19.262 30.650 24.249 1.00 85.50 189 GLN A C 1
ATOM 1569 O O . GLN A 1 189 ? -20.003 30.914 25.188 1.00 85.50 189 GLN A O 1
ATOM 1574 N N . LEU A 1 190 ? -18.021 30.176 24.408 1.00 82.56 190 LEU A N 1
ATOM 1575 C CA . LEU A 1 190 ? -17.435 29.871 25.716 1.00 82.56 190 LEU A CA 1
ATOM 1576 C C . LEU A 1 190 ? -17.292 31.120 26.597 1.00 82.56 190 LEU A C 1
ATOM 1578 O O . LEU A 1 190 ? -17.605 31.065 27.781 1.00 82.56 190 LEU A O 1
ATOM 1582 N N . GLN A 1 191 ? -16.877 32.253 26.022 1.00 78.94 191 GLN A N 1
ATOM 1583 C CA . GLN A 1 191 ? -16.755 33.526 26.746 1.00 78.94 191 GLN A CA 1
ATOM 1584 C C . GLN A 1 191 ? -18.113 34.171 27.064 1.00 78.94 191 GLN A C 1
ATOM 1586 O O . GLN A 1 191 ? -18.234 34.884 28.055 1.00 78.94 191 GLN A O 1
ATOM 1591 N N . GLY A 1 192 ? -19.139 33.926 26.243 1.00 61.69 192 GLY A N 1
ATOM 1592 C CA . GLY A 1 192 ? -20.510 34.384 26.486 1.00 61.69 192 GLY A CA 1
ATOM 1593 C C . GLY A 1 192 ? -21.291 33.535 27.494 1.00 61.69 192 GLY A C 1
ATOM 1594 O O . GLY A 1 192 ? -22.308 33.998 28.000 1.00 61.69 192 GLY A O 1
ATOM 1595 N N . SER A 1 193 ? -20.833 32.316 27.798 1.00 56.19 193 SER A N 1
ATOM 1596 C CA . SER A 1 193 ? -21.443 31.414 28.788 1.00 56.19 193 SER A CA 1
ATOM 1597 C C . SER A 1 193 ? -20.942 31.592 30.232 1.00 56.19 193 SER A C 1
ATOM 1599 O O . SER A 1 193 ? -21.421 30.885 31.115 1.00 56.19 193 SER A O 1
ATOM 1601 N N . ASP A 1 194 ? -20.036 32.545 30.486 1.00 52.88 194 ASP A N 1
ATOM 1602 C CA . ASP A 1 194 ? -19.519 32.895 31.826 1.00 52.88 194 ASP A CA 1
ATOM 1603 C C . ASP A 1 194 ? -20.280 34.076 32.496 1.00 52.88 194 ASP A C 1
ATOM 1605 O O . ASP A 1 194 ? -19.759 34.744 33.399 1.00 52.88 194 ASP A O 1
ATOM 1609 N N . HIS A 1 195 ? -21.526 34.350 32.080 1.00 43.81 195 HIS A N 1
ATOM 1610 C CA . HIS A 1 195 ? -22.441 35.318 32.714 1.00 43.81 195 HIS A CA 1
ATOM 1611 C C . HIS A 1 195 ? -23.788 34.700 33.090 1.00 43.81 195 HIS A C 1
ATOM 1613 O O . HIS A 1 195 ? -24.447 34.115 32.202 1.00 43.81 195 HIS A O 1
#

Sequence (195 aa):
MVFGLSKNSYYKEEQKRIRDSIKGPLLELVLWHLPHLQPSESAQQDSWEMIAIKLNNRNFDLSVGTDHQDEMPTLNGGFIKGIYDDLMKKFVGNIRAGIEIMAQLSKERLEKEYRHLQHSINEPTPLDERTKTRSYSDSKNQLDQLKEKLELEKLKRYQEELEKKAKRVEFLDNENKRLLELNHELVLQLQGSDH

pLDDT: mean 79.07, std 16.05, range [34.88, 96.5]

Organism: NCBI:txid2478898

Radius of gyration: 32.52 Å; chains: 1; bounding box: 60×84×84 Å

Secondary structure (DSSP, 8-state):
---------HHHHHHHHHHHHHHHHHHHHHHHH-GGG-SSHHHHHHHHHHHHHHHHHHHHHHHTTSS---------HHHHHHHHHHHHHHHHHHHHHHHHHHHHHHHHHHHHHHHHHHHHHHS-----TTTHHHHHHHHHHHHHHHHHHHHHHHHHHHHHHHHHHHHHHHHHHHHHHHHHHHHHHHHHHHHHT--

=== Feature glossary ===
The record interleaves many kinds of information about one protein. Here is each kind framed as the question it answers.

Q: What known structures does this most resemble?
A: Structural nearest neighbors (via Foldseek easy-search vs the PDB). Reported per hit: target PDB id, E-value, and alignment TM-score. A TM-score above ~0.5 is the conventional threshold for 'same fold'.

Q: Where is each backbone atom in 3D?
A: The mmCIF table is the protein's shape written out atom by atom. For each backbone N, Cα, C, and carbonyl O, it records an (x, y, z) coordinate triple in Å plus the residue type, chain letter, and residue number.

Q: What are the backbone torsion angles?
A: The φ/ψ torsion pair specifies the backbone conformation at each residue. φ rotates about the N–Cα bond, ψ about the Cα–C bond. Steric clashes forbid most of the (φ, ψ) plane — the allowed regions (α-helix basin, β-sheet basin, left-handed helix) are the Ramachandran-allowed regions.

Q: Which residues are buried vs exposed?
A: Solvent-accessible surface area (SASA) is the area in Å² traced out by the centre of a 1.4 Å probe sphere (a water molecule) rolled over the protein's van der Waals surface (Shrake–Rupley / Lee–Richards construction). Buried residues have near-zero SASA; fully exposed residues can exceed 200 Å². The total SASA scales roughly with the number of surface residues.

Q: How confident is the AlphaFold model at each residue?
A: pLDDT is the predicted lDDT-Cα score: AlphaFold's confidence that the local environment of each residue (all inter-atomic distances within 15 Å) is correctly placed. It is a per-residue number between 0 and 100, with higher meaning more reliable.

Q: What does the local fold look like, residue by residue?
A: 3Di is Foldseek's structural alphabet. Each residue is assigned one of twenty discrete states based on how its Cα sits relative to its spatial (not sequential) neighbors. Aligning 3Di strings finds structural homologs roughly as well as full 3D superposition, but orders of magnitude faster.

Q: How big and how compact is the whole molecule?
A: Radius of gyration (Rg) is the root-mean-square distance of Cα atoms from their centroid — a single number for overall size and compactness. A globular domain of N residues has Rg ≈ 2.2·N^0.38 Å; an extended or disordered chain has a much larger Rg. The Cα contact count is the number of residue pairs whose Cα atoms are within 8 Å and are more than four positions apart in sequence — a standard proxy for tertiary packing density. The bounding box is the smallest axis-aligned box enclosing all Cα atoms.

Q: Which residues are in helices, strands, or loops?
A: DSSP 8-state secondary structure assigns each residue one of H (α-helix), G (3₁₀-helix), I (π-helix), E (extended β-strand), B (isolated β-bridge), T (hydrogen-bonded turn), S (bend), or '-' (coil). The assignment is computed from backbone hydrogen-bond geometry via the Kabsch–Sander algorithm.

Q: How mobile is each atom in the crystal?
A: Crystallographic B-factors measure how much each atom's electron density is smeared out, in Å². They rise in mobile loops and surface residues and fall in the buried interior. In AlphaFold models this column is repurposed to hold pLDDT instead.

Q: What if only a Cα trace is available?
A: P-SEA three-state annotation labels each residue as helix, strand, or coil based purely on the geometry of the Cα trace. It serves as a fallback when the full backbone (and thus DSSP) is unavailable.

Q: What family and function is it annotated with?
A: Database cross-references. InterPro integrates a dozen domain/family signature databases into unified entries with residue-range hits. GO terms attach function/process/location labels with evidence codes. CATH codes position the fold in a four-level structural taxonomy. Organism is the NCBI-taxonomy species name.

Q: Are the domains correctly placed relative to each other?
A: Predicted Aligned Error (PAE) is an AlphaFold confidence matrix: entry (i, j) is the expected error in the position of residue j, in ångströms, when the prediction is superimposed on the true structure at residue i. Low PAE within a block of residues means that block is internally rigid and well-predicted; high PAE between two blocks means their relative placement is uncertain even if each block individually is confident.

Q: What do the diagnostic plots show?
A: Three diagnostic plots accompany the record. The Cα contact map visualizes the tertiary structure as a 2D adjacency matrix (8 Å cutoff, sequence-local contacts suppressed). The Ramachandran plot shows the distribution of backbone (φ, ψ) torsions, with points in the α and β basins reflecting secondary structure content. The PAE plot shows AlphaFold's inter-residue confidence as a color matrix.

Q: What is the amino-acid chain?
A: Primary structure: the covalent order of the twenty standard amino acids along the backbone. Two proteins with the same sequence will (almost always) fold to the same structure; two with 30% identity often share a fold but not the details.

Q: What do the rendered images show?
A: The six renders are orthographic views along the three Cartesian axes in both directions. Representation (cartoon, sticks, or surface) and color scheme (sequence-rainbow or by-chain) vary across proteins so the training set covers all the common visualization conventions.